Protein AF-A0A9W9JMT5-F1 (afdb_monomer_lite)

Organism: NCBI:txid2972120

Radius of gyration: 22.32 Å; chains: 1; bounding box: 64×58×57 Å

Structure (mmCIF, N/CA/C/O backbone):
data_AF-A0A9W9JMT5-F1
#
_entry.id   AF-A0A9W9JMT5-F1
#
loop_
_atom_site.group_PDB
_atom_site.id
_atom_site.type_symbol
_atom_site.label_atom_id
_atom_site.label_alt_id
_atom_site.label_comp_id
_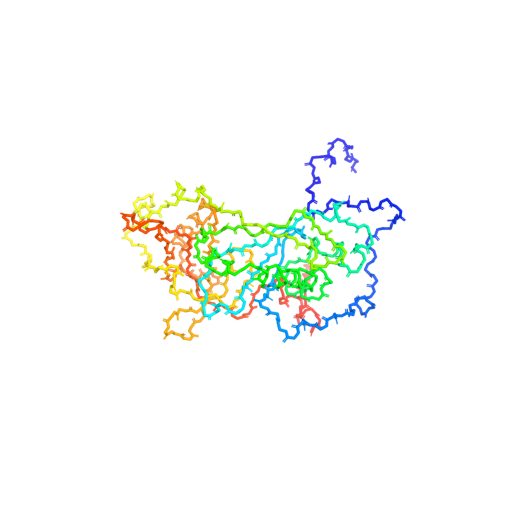atom_site.label_asym_id
_atom_site.label_entity_id
_atom_site.label_seq_id
_atom_site.pdbx_PDB_ins_code
_atom_site.Cartn_x
_atom_site.Cartn_y
_atom_site.Cartn_z
_atom_site.occupancy
_atom_site.B_iso_or_equiv
_atom_site.auth_seq_id
_atom_site.auth_comp_id
_atom_site.auth_asym_id
_atom_site.auth_atom_id
_atom_site.pdbx_PDB_model_num
ATOM 1 N N . MET A 1 1 ? -29.546 -13.393 -31.223 1.00 31.91 1 MET A N 1
ATOM 2 C CA . MET A 1 1 ? -29.854 -11.982 -30.901 1.00 31.91 1 MET A CA 1
ATOM 3 C C . MET A 1 1 ? -28.573 -11.191 -31.134 1.00 31.91 1 MET A C 1
ATOM 5 O O . MET A 1 1 ? -27.589 -11.466 -30.464 1.00 31.91 1 MET A O 1
ATOM 9 N N . ASN A 1 2 ? -28.524 -10.363 -32.180 1.00 28.12 2 ASN A N 1
ATOM 10 C CA . ASN A 1 2 ? -27.294 -9.727 -32.664 1.00 28.12 2 ASN A CA 1
ATOM 11 C C . ASN A 1 2 ? -27.157 -8.353 -31.989 1.00 28.12 2 ASN A C 1
ATOM 13 O O . ASN A 1 2 ? -27.975 -7.468 -32.233 1.00 28.12 2 ASN A O 1
ATOM 17 N N . ILE A 1 3 ? -26.194 -8.201 -31.080 1.00 31.06 3 ILE A N 1
ATOM 18 C CA . ILE A 1 3 ? -25.977 -6.950 -30.340 1.00 31.06 3 ILE A CA 1
ATOM 19 C C . ILE A 1 3 ? -25.186 -5.995 -31.243 1.00 31.06 3 ILE A C 1
ATOM 21 O O . ILE A 1 3 ? -24.131 -6.362 -31.755 1.00 31.06 3 ILE A O 1
ATOM 25 N N . SER A 1 4 ? -25.715 -4.787 -31.469 1.00 35.28 4 SER A N 1
ATOM 26 C CA . SER A 1 4 ? -25.127 -3.808 -32.395 1.00 35.28 4 SER A CA 1
ATOM 27 C C . SER A 1 4 ? -23.733 -3.340 -31.955 1.00 35.28 4 SER A C 1
ATOM 29 O O . SER A 1 4 ? -23.434 -3.266 -30.762 1.00 35.28 4 SER A O 1
ATOM 31 N N . ASN A 1 5 ? -22.892 -2.964 -32.923 1.00 37.31 5 ASN A N 1
ATOM 32 C CA . ASN A 1 5 ? -21.522 -2.495 -32.682 1.00 37.31 5 ASN A CA 1
ATOM 33 C C . ASN A 1 5 ? -21.435 -1.258 -31.766 1.00 37.31 5 ASN A C 1
ATOM 35 O O . ASN A 1 5 ? -20.436 -1.107 -31.069 1.00 37.31 5 ASN A O 1
ATOM 39 N N . ASN A 1 6 ? -22.489 -0.439 -31.674 1.00 32.47 6 ASN A N 1
ATOM 40 C CA . ASN A 1 6 ? -22.536 0.694 -30.739 1.00 32.47 6 ASN A CA 1
ATOM 41 C C . ASN A 1 6 ? -22.692 0.258 -29.273 1.00 32.47 6 ASN A C 1
ATOM 43 O O . ASN A 1 6 ? -22.249 0.961 -28.373 1.00 32.47 6 ASN A O 1
ATOM 47 N N . LEU A 1 7 ? -23.256 -0.927 -29.009 1.00 32.75 7 LEU A N 1
ATOM 48 C CA . LEU A 1 7 ? -23.350 -1.470 -27.648 1.00 32.75 7 LEU A CA 1
ATOM 49 C C . LEU A 1 7 ? -22.028 -2.093 -27.169 1.00 32.75 7 LEU A C 1
ATOM 51 O O . LEU A 1 7 ? -21.775 -2.134 -25.968 1.00 32.75 7 LEU A O 1
ATOM 55 N N . ARG A 1 8 ? -21.150 -2.525 -28.088 1.00 37.94 8 ARG A N 1
ATOM 56 C CA . ARG A 1 8 ? -19.813 -3.044 -27.742 1.00 37.94 8 ARG A CA 1
ATOM 57 C C . ARG A 1 8 ? -18.882 -1.957 -27.204 1.00 37.94 8 ARG A C 1
ATOM 59 O O . ARG A 1 8 ? -18.071 -2.245 -26.335 1.00 37.94 8 ARG A O 1
ATOM 66 N N . GLN A 1 9 ? -19.030 -0.715 -27.658 1.00 34.91 9 GLN A N 1
ATOM 67 C CA . GLN A 1 9 ? -18.181 0.402 -27.226 1.00 34.91 9 GLN A CA 1
ATOM 68 C C . GLN A 1 9 ? -18.426 0.839 -25.773 1.00 34.91 9 GLN A C 1
ATOM 70 O O . GLN A 1 9 ? -17.575 1.499 -25.188 1.00 34.91 9 GLN A O 1
ATOM 75 N N . HIS A 1 10 ? -19.556 0.451 -25.173 1.00 32.19 10 HIS A N 1
ATOM 76 C CA . HIS A 1 10 ? -19.933 0.883 -23.823 1.00 32.19 10 HIS A CA 1
ATOM 77 C C . HIS A 1 10 ? -19.876 -0.223 -22.758 1.00 32.19 10 HIS A C 1
ATOM 79 O O . HIS A 1 10 ? -20.042 0.080 -21.581 1.00 32.19 10 HIS A O 1
ATOM 85 N N . TYR A 1 11 ? -19.614 -1.481 -23.139 1.00 31.91 11 TYR A N 1
ATOM 86 C CA . TYR A 1 11 ? -19.525 -2.620 -22.206 1.00 31.91 11 TYR A CA 1
ATOM 87 C C . TYR A 1 11 ? -18.144 -3.282 -22.120 1.00 31.91 11 TYR A C 1
ATOM 89 O O . TYR A 1 11 ? -17.945 -4.159 -21.279 1.00 31.91 11 TYR A O 1
ATOM 97 N N . VAL A 1 12 ? -17.170 -2.868 -22.936 1.00 30.58 12 VAL A N 1
ATOM 98 C CA . VAL A 1 12 ? -15.782 -3.306 -22.746 1.00 30.58 12 VAL A CA 1
ATOM 99 C C . VAL A 1 12 ? -15.167 -2.454 -21.641 1.00 30.58 12 VAL A C 1
ATOM 101 O O . VAL A 1 12 ? -14.656 -1.363 -21.875 1.00 30.58 12 VAL A O 1
ATOM 104 N N . PHE A 1 13 ? -15.227 -2.966 -20.412 1.00 32.69 13 PHE A N 1
ATOM 105 C CA . PHE A 1 13 ? -14.278 -2.571 -19.381 1.00 32.69 13 PHE A CA 1
ATOM 106 C C . PHE A 1 13 ? -12.855 -2.815 -19.925 1.00 32.69 13 PHE A C 1
ATOM 108 O O . PHE A 1 13 ? -12.564 -3.937 -20.350 1.00 32.69 13 PHE A O 1
ATOM 115 N N . PRO A 1 14 ? -11.948 -1.821 -19.903 1.00 32.28 14 PRO A N 1
ATOM 116 C CA . PRO A 1 14 ? -10.609 -1.969 -20.472 1.00 32.28 14 PRO A CA 1
ATOM 117 C C . PRO A 1 14 ? -9.727 -2.982 -19.726 1.00 32.28 14 PRO A C 1
ATOM 119 O O . PRO A 1 14 ? -8.685 -3.362 -20.237 1.00 32.28 14 PRO A O 1
ATOM 122 N N . ALA A 1 15 ? -10.143 -3.491 -18.561 1.00 34.22 15 ALA A N 1
ATOM 123 C CA . ALA A 1 15 ? -9.360 -4.454 -17.779 1.00 34.22 15 ALA A CA 1
ATOM 124 C C . ALA A 1 15 ? -9.256 -5.864 -18.411 1.00 34.22 15 ALA A C 1
ATOM 126 O O . ALA A 1 15 ? -8.453 -6.682 -17.970 1.00 34.22 15 ALA A O 1
ATOM 127 N N . ALA A 1 16 ? -10.039 -6.146 -19.455 1.00 38.03 16 ALA A N 1
ATOM 128 C CA . ALA A 1 16 ? -9.849 -7.295 -20.349 1.00 38.03 16 ALA A CA 1
ATOM 129 C C . ALA A 1 16 ? -9.944 -6.868 -21.828 1.00 38.03 16 ALA A C 1
ATOM 131 O O . ALA A 1 16 ? -10.343 -7.641 -22.702 1.00 38.03 16 ALA A O 1
ATOM 132 N N . GLY A 1 17 ? -9.635 -5.596 -22.102 1.00 32.31 17 GLY A N 1
ATOM 133 C CA . GLY A 1 17 ? -9.686 -5.008 -23.429 1.00 32.31 17 GLY A CA 1
ATOM 134 C C . GLY A 1 17 ? -8.453 -5.401 -24.223 1.00 32.31 17 GLY A C 1
ATOM 135 O O . GLY A 1 17 ? -7.381 -4.869 -23.985 1.00 32.31 17 GLY A O 1
ATOM 136 N N . PHE A 1 18 ? -8.633 -6.345 -25.145 1.00 36.06 18 PHE A N 1
ATOM 137 C CA . PHE A 1 18 ? -7.917 -6.479 -26.415 1.00 36.06 18 PHE A CA 1
ATOM 138 C C . PHE A 1 18 ? -6.724 -5.518 -26.586 1.00 36.06 18 PHE A C 1
ATOM 140 O O . PHE A 1 18 ? -6.832 -4.494 -27.261 1.00 36.06 18 PHE A O 1
ATOM 147 N N . ILE A 1 19 ? -5.564 -5.863 -26.020 1.00 39.66 19 ILE A N 1
ATOM 148 C CA . ILE A 1 19 ? -4.308 -5.356 -26.564 1.00 39.66 19 ILE A CA 1
ATOM 149 C C . ILE A 1 19 ? -4.099 -6.179 -27.829 1.00 39.66 19 ILE A C 1
ATOM 151 O O . ILE A 1 19 ? -3.530 -7.269 -27.795 1.00 39.66 19 ILE A O 1
ATOM 155 N N . ALA A 1 20 ? -4.649 -5.703 -28.949 1.00 38.44 20 ALA A N 1
ATOM 156 C CA . ALA A 1 20 ? -4.161 -6.146 -30.242 1.00 38.44 20 ALA A CA 1
ATOM 157 C C . ALA A 1 20 ? -2.719 -5.671 -30.313 1.00 38.44 20 ALA A C 1
ATOM 159 O O . ALA A 1 20 ? -2.456 -4.506 -30.601 1.00 38.44 20 ALA A O 1
ATOM 160 N N . PHE A 1 21 ? -1.793 -6.570 -30.008 1.00 45.25 21 PHE A N 1
ATOM 161 C CA . PHE A 1 21 ? -0.435 -6.432 -30.476 1.00 45.25 21 PHE A CA 1
ATOM 162 C C . PHE A 1 21 ? -0.532 -6.511 -32.000 1.00 45.25 21 PHE A C 1
ATOM 164 O O . PHE A 1 21 ? -0.890 -7.574 -32.521 1.00 45.25 21 PHE A O 1
ATOM 171 N N . PRO A 1 22 ? -0.350 -5.391 -32.725 1.00 41.91 22 PRO A N 1
ATOM 172 C CA . PRO A 1 22 ? -0.337 -5.461 -34.172 1.00 41.91 22 PRO A CA 1
ATOM 173 C C . PRO A 1 22 ? 0.828 -6.392 -34.503 1.00 41.91 22 PRO A C 1
ATOM 175 O O . PRO A 1 22 ? 1.939 -6.118 -34.057 1.00 41.91 22 PRO A O 1
ATOM 178 N N . ASP A 1 23 ? 0.509 -7.520 -35.150 1.00 49.16 23 ASP A N 1
ATOM 179 C CA . ASP A 1 23 ? 1.392 -8.590 -35.657 1.00 49.16 23 ASP A CA 1
ATOM 180 C C . ASP A 1 23 ? 1.210 -9.995 -35.027 1.00 49.16 23 ASP A C 1
ATOM 182 O O . ASP A 1 23 ? 1.807 -10.944 -35.530 1.00 49.16 23 ASP A O 1
ATOM 186 N N . ILE A 1 24 ? 0.339 -10.199 -34.021 1.00 44.94 24 ILE A N 1
ATOM 187 C CA . ILE A 1 24 ? 0.070 -11.546 -33.454 1.00 44.94 24 ILE A CA 1
ATOM 188 C C . ILE A 1 24 ? -1.442 -11.796 -33.373 1.00 44.94 24 ILE A C 1
ATOM 190 O O . ILE A 1 24 ? -2.091 -11.571 -32.354 1.00 44.94 24 ILE A O 1
ATOM 194 N N . GLY A 1 25 ? -2.033 -12.187 -34.500 1.00 39.28 25 GLY A N 1
ATOM 195 C CA . GLY A 1 25 ? -3.478 -12.330 -34.694 1.00 39.28 25 GLY A CA 1
ATOM 196 C C . GLY A 1 25 ? -4.144 -13.530 -34.012 1.00 39.28 25 GLY A C 1
ATOM 197 O O . GLY A 1 25 ? -5.102 -14.048 -34.578 1.00 39.28 25 GLY A O 1
ATOM 198 N N . ASP A 1 26 ? -3.698 -13.957 -32.829 1.00 37.47 26 ASP A N 1
ATOM 199 C CA . ASP A 1 26 ? -4.208 -15.173 -32.189 1.00 37.47 26 ASP A CA 1
ATOM 200 C C . ASP A 1 26 ? -4.946 -14.912 -30.867 1.00 37.47 26 ASP A C 1
ATOM 202 O O . ASP A 1 26 ? -4.512 -14.174 -29.976 1.00 37.47 26 ASP A O 1
ATOM 206 N N . TYR A 1 27 ? -6.115 -15.549 -30.755 1.00 37.19 27 TYR A N 1
ATOM 207 C CA . TYR A 1 27 ? -6.887 -15.662 -29.520 1.00 37.19 27 TYR A CA 1
ATOM 208 C C . TYR A 1 27 ? -6.073 -16.385 -28.434 1.00 37.19 27 TYR A C 1
ATOM 210 O O . TYR A 1 27 ? -5.133 -17.110 -28.729 1.00 37.19 27 TYR A O 1
ATOM 218 N N . LEU A 1 28 ? -6.458 -16.197 -27.164 1.00 37.47 28 LEU A N 1
ATOM 219 C CA . LEU A 1 28 ? -5.906 -16.891 -25.990 1.00 37.47 28 LEU A CA 1
ATOM 220 C C . LEU A 1 28 ? -5.872 -18.422 -26.180 1.00 37.47 28 LEU A C 1
ATOM 222 O O . LEU A 1 28 ? -6.821 -19.118 -25.823 1.00 37.47 28 LEU A O 1
ATOM 226 N N . THR A 1 29 ? -4.763 -18.953 -26.683 1.00 33.59 29 THR A N 1
ATOM 227 C CA . THR A 1 29 ? -4.334 -20.326 -26.431 1.00 33.59 29 THR A CA 1
ATOM 228 C C . THR A 1 29 ? -3.296 -20.259 -25.324 1.00 33.59 29 THR A C 1
ATOM 230 O O . THR A 1 29 ? -2.185 -19.780 -25.531 1.00 33.59 29 THR A O 1
ATOM 233 N N . TYR A 1 30 ? -3.685 -20.677 -24.119 1.00 36.81 30 TYR A N 1
ATOM 234 C CA . TYR A 1 30 ? -2.717 -21.009 -23.082 1.00 36.81 30 TYR A CA 1
ATOM 235 C C . TYR A 1 30 ? -1.965 -22.246 -23.578 1.00 36.81 30 TYR A C 1
ATOM 237 O O . TYR A 1 30 ? -2.489 -23.356 -23.497 1.00 36.81 30 TYR A O 1
ATOM 245 N N . GLU A 1 31 ? -0.790 -22.050 -24.173 1.00 35.38 31 GLU A N 1
ATOM 246 C CA . GLU A 1 31 ? 0.179 -23.137 -24.293 1.00 35.38 31 GLU A CA 1
ATOM 247 C C . GLU A 1 31 ? 0.621 -23.547 -22.881 1.00 35.38 31 GLU A C 1
ATOM 249 O O . GLU A 1 31 ? 0.533 -22.758 -21.935 1.00 35.38 31 GLU A O 1
ATOM 254 N N . ASP A 1 32 ? 0.980 -24.820 -22.732 1.00 34.78 32 ASP A N 1
ATOM 255 C CA . ASP A 1 32 ? 1.208 -25.501 -21.457 1.00 34.78 32 ASP A CA 1
ATOM 256 C C . ASP A 1 32 ? 2.045 -24.631 -20.484 1.00 34.78 32 ASP A C 1
ATOM 258 O O . ASP A 1 32 ? 3.165 -24.242 -20.835 1.00 34.78 32 ASP A O 1
ATOM 262 N N . PRO A 1 33 ? 1.550 -24.304 -19.266 1.00 41.22 33 PRO A N 1
ATOM 263 C CA . PRO A 1 33 ? 2.238 -23.428 -18.306 1.00 41.22 33 PRO A CA 1
ATOM 264 C C . PRO A 1 33 ? 3.679 -23.845 -17.976 1.00 41.22 33 PRO A C 1
ATOM 266 O O . PRO A 1 33 ? 4.455 -23.050 -17.446 1.00 41.22 33 PRO A O 1
ATOM 269 N N . ALA A 1 34 ? 4.033 -25.096 -18.276 1.00 40.06 34 ALA A N 1
ATOM 270 C CA . ALA A 1 34 ? 5.351 -25.662 -18.055 1.00 40.06 34 ALA A CA 1
ATOM 271 C C . ALA A 1 34 ? 6.456 -25.091 -18.970 1.00 40.06 34 ALA A C 1
ATOM 273 O O . ALA A 1 34 ? 7.625 -25.166 -18.589 1.00 40.06 34 ALA A O 1
ATOM 274 N N . GLU A 1 35 ? 6.140 -24.516 -20.140 1.00 38.34 35 GLU A N 1
ATOM 275 C CA . GLU A 1 35 ? 7.179 -24.163 -21.128 1.00 38.34 35 GLU A CA 1
ATOM 276 C C . GLU A 1 35 ? 7.663 -22.698 -21.099 1.00 38.34 35 GLU A C 1
ATOM 278 O O . GLU A 1 35 ? 8.747 -22.418 -21.612 1.00 38.34 35 GLU A O 1
ATOM 283 N N . GLN A 1 36 ? 6.954 -21.765 -20.446 1.00 43.66 36 GLN A N 1
ATOM 284 C CA . GLN A 1 36 ? 7.331 -20.333 -20.446 1.00 43.66 36 GLN A CA 1
ATOM 285 C C . GLN A 1 36 ? 7.855 -19.769 -19.118 1.00 43.66 36 GLN A C 1
ATOM 287 O O . GLN A 1 36 ? 8.390 -18.662 -19.093 1.00 43.66 36 GLN A O 1
ATOM 292 N N . MET A 1 37 ? 7.802 -20.518 -18.017 1.00 42.22 37 MET A N 1
ATOM 293 C CA . MET A 1 37 ? 8.263 -20.027 -16.713 1.00 42.22 37 MET A CA 1
ATOM 294 C C . MET A 1 37 ? 9.693 -20.484 -16.411 1.00 42.22 37 MET A C 1
ATOM 296 O O . MET A 1 37 ? 9.935 -21.291 -15.514 1.00 42.22 37 MET A O 1
ATOM 300 N N . LYS A 1 38 ? 10.683 -19.929 -17.121 1.00 40.56 38 LYS A N 1
ATOM 301 C CA . LYS A 1 38 ? 12.037 -19.866 -16.549 1.00 40.56 38 LYS A CA 1
ATOM 302 C C . LYS A 1 38 ? 12.038 -18.745 -15.518 1.00 40.56 38 LYS A C 1
ATOM 304 O O . LYS A 1 38 ? 12.334 -17.604 -15.847 1.00 40.56 38 LYS A O 1
ATOM 309 N N . SER A 1 39 ? 11.668 -19.076 -14.282 1.00 44.84 39 SER A N 1
ATOM 310 C CA . SER A 1 39 ? 11.798 -18.158 -13.152 1.00 44.84 39 SER A CA 1
ATOM 311 C C . SER A 1 39 ? 13.258 -17.729 -13.038 1.00 44.84 39 SER A C 1
ATOM 313 O O . SER A 1 39 ? 14.123 -18.571 -12.766 1.00 44.84 39 SER A O 1
ATOM 315 N N . THR A 1 40 ? 13.557 -16.448 -13.229 1.00 47.41 40 THR A N 1
ATOM 316 C CA . THR A 1 40 ? 14.860 -15.948 -12.806 1.00 47.41 40 THR A CA 1
ATOM 317 C C . THR A 1 40 ? 14.901 -15.990 -11.279 1.00 47.41 40 THR A C 1
ATOM 319 O O . THR A 1 40 ? 13.941 -15.557 -10.634 1.00 47.41 40 THR A O 1
ATOM 322 N N . PRO A 1 41 ? 15.954 -16.546 -10.659 1.00 45.53 41 PRO A N 1
ATOM 323 C CA . PRO A 1 41 ? 16.075 -16.513 -9.210 1.00 45.53 41 PRO A CA 1
ATOM 324 C C . PRO A 1 41 ? 16.108 -15.055 -8.717 1.00 45.53 41 PRO A C 1
ATOM 326 O O . PRO A 1 41 ? 16.732 -14.212 -9.365 1.00 45.53 41 PRO A O 1
ATOM 329 N N . PRO A 1 42 ? 15.461 -14.740 -7.579 1.00 54.09 42 PRO A N 1
ATOM 330 C CA . PRO A 1 42 ? 15.476 -13.393 -7.022 1.00 54.09 42 PRO A CA 1
ATOM 331 C C . PRO A 1 42 ? 16.914 -12.931 -6.775 1.00 54.09 42 PRO A C 1
ATOM 333 O O . PRO A 1 42 ? 17.763 -13.711 -6.335 1.00 54.09 42 PRO A O 1
ATOM 336 N N . ALA A 1 43 ? 17.190 -11.655 -7.058 1.00 56.25 43 ALA A N 1
ATOM 337 C CA . ALA A 1 43 ? 18.516 -11.083 -6.869 1.00 56.25 43 ALA A CA 1
ATOM 338 C C . ALA A 1 43 ? 18.976 -11.287 -5.407 1.00 56.25 43 ALA A C 1
ATOM 340 O O . ALA A 1 43 ? 18.230 -10.934 -4.490 1.00 56.25 43 ALA A O 1
ATOM 341 N N . PRO A 1 44 ? 20.192 -11.813 -5.162 1.00 51.00 44 PRO A N 1
ATOM 342 C CA . PRO A 1 44 ? 20.619 -12.283 -3.839 1.00 51.00 44 PRO A CA 1
ATOM 343 C C . PRO A 1 44 ? 20.750 -11.204 -2.747 1.00 51.00 44 PRO A C 1
ATOM 345 O O . PRO A 1 44 ? 21.063 -11.550 -1.618 1.00 51.00 44 PRO A O 1
ATOM 348 N N . ASN A 1 45 ? 20.467 -9.929 -3.040 1.00 62.12 45 ASN A N 1
ATOM 349 C CA . ASN A 1 45 ? 20.475 -8.804 -2.096 1.00 62.12 45 ASN A CA 1
ATOM 350 C C . ASN A 1 45 ? 19.328 -7.817 -2.392 1.00 62.12 45 ASN A C 1
ATOM 352 O O . ASN A 1 45 ? 19.541 -6.609 -2.477 1.00 62.12 45 ASN A O 1
ATOM 356 N N . ALA A 1 46 ? 18.119 -8.316 -2.656 1.00 70.81 46 ALA A N 1
ATOM 357 C CA . ALA A 1 46 ? 16.995 -7.438 -2.954 1.00 70.81 46 ALA A CA 1
ATOM 358 C C . ALA A 1 46 ? 16.588 -6.620 -1.712 1.00 70.81 46 ALA A C 1
ATOM 360 O O . ALA A 1 46 ? 15.998 -7.154 -0.774 1.00 70.81 46 ALA A O 1
ATOM 361 N N . ASN A 1 47 ? 16.862 -5.310 -1.728 1.00 86.94 47 ASN A N 1
ATOM 362 C CA . ASN A 1 47 ? 16.365 -4.377 -0.711 1.00 86.94 47 ASN A CA 1
ATOM 363 C C . ASN A 1 47 ? 14.855 -4.153 -0.840 1.00 86.94 47 ASN A C 1
ATOM 365 O O . ASN A 1 47 ? 14.250 -3.585 0.062 1.00 86.94 47 ASN A O 1
ATOM 369 N N . TRP A 1 48 ? 14.246 -4.612 -1.933 1.00 92.75 48 TRP A N 1
ATOM 370 C CA . TRP A 1 48 ? 12.833 -4.462 -2.241 1.00 92.75 48 TRP A CA 1
ATOM 371 C C . TRP A 1 48 ? 12.161 -5.810 -2.472 1.00 92.75 48 TRP A C 1
ATOM 373 O O . TRP A 1 48 ? 12.729 -6.711 -3.088 1.00 92.75 48 TRP A O 1
ATOM 383 N N . ARG A 1 49 ? 10.913 -5.919 -2.022 1.00 91.38 49 ARG A N 1
ATOM 384 C CA . ARG A 1 49 ? 10.021 -7.047 -2.293 1.00 91.38 49 ARG A CA 1
ATOM 385 C C . ARG A 1 49 ? 8.784 -6.552 -3.027 1.00 91.38 49 ARG A C 1
ATOM 387 O O . ARG A 1 49 ? 8.255 -5.504 -2.673 1.00 91.38 49 ARG A O 1
ATOM 394 N N . ILE A 1 50 ? 8.326 -7.317 -4.015 1.00 93.00 50 ILE A N 1
ATOM 395 C CA . ILE A 1 50 ? 7.044 -7.117 -4.696 1.00 93.00 50 ILE A CA 1
ATOM 396 C C . ILE A 1 50 ? 6.112 -8.257 -4.285 1.00 93.00 50 ILE A C 1
ATOM 398 O O . ILE A 1 50 ? 6.392 -9.423 -4.570 1.00 93.00 50 ILE A O 1
ATOM 402 N N . ASP A 1 51 ? 5.020 -7.917 -3.607 1.00 90.19 51 ASP A N 1
ATOM 403 C CA . ASP A 1 51 ? 4.075 -8.893 -3.048 1.00 90.19 51 ASP A CA 1
ATOM 404 C C . ASP A 1 51 ? 2.901 -9.201 -3.991 1.00 90.19 51 ASP A C 1
ATOM 406 O O . ASP A 1 51 ? 2.292 -10.263 -3.897 1.00 90.19 51 ASP A O 1
ATOM 410 N N . GLY A 1 52 ? 2.609 -8.303 -4.931 1.00 90.81 52 GLY A N 1
ATOM 411 C CA . GLY A 1 52 ? 1.542 -8.465 -5.913 1.00 90.81 52 GLY A CA 1
ATOM 412 C C . GLY A 1 52 ? 1.409 -7.245 -6.819 1.00 90.81 52 GLY A C 1
ATOM 413 O O . GLY A 1 52 ? 2.227 -6.319 -6.757 1.00 90.81 52 GLY A O 1
ATOM 414 N N . ALA A 1 53 ? 0.390 -7.255 -7.675 1.00 92.00 53 ALA A N 1
ATOM 415 C CA . ALA A 1 53 ? 0.166 -6.202 -8.657 1.00 92.00 53 ALA A CA 1
ATOM 416 C C . ALA A 1 53 ? -1.320 -5.995 -8.980 1.00 92.00 53 ALA A C 1
ATOM 418 O O . ALA A 1 53 ? -2.187 -6.791 -8.624 1.00 92.00 53 ALA A O 1
ATOM 419 N N . ALA A 1 54 ? -1.623 -4.904 -9.675 1.00 89.62 54 ALA A N 1
ATOM 420 C CA . ALA A 1 54 ? -2.925 -4.656 -10.268 1.00 89.62 54 ALA A CA 1
ATOM 421 C C . ALA A 1 54 ? -2.763 -4.022 -11.651 1.00 89.62 54 ALA A C 1
ATOM 423 O O . ALA A 1 54 ? -2.069 -3.012 -11.813 1.00 89.62 54 ALA A O 1
ATOM 424 N N . PHE A 1 55 ? -3.447 -4.615 -12.634 1.00 89.00 55 PHE A N 1
ATOM 425 C CA . PHE A 1 55 ? -3.520 -4.137 -14.019 1.00 89.00 55 PHE A CA 1
ATOM 426 C C . PHE A 1 55 ? -2.153 -3.986 -14.704 1.00 89.00 55 PHE A C 1
ATOM 428 O O . PHE A 1 55 ? -2.027 -3.210 -15.641 1.00 89.00 55 PHE A O 1
ATOM 435 N N . GLY A 1 56 ? -1.114 -4.661 -14.201 1.00 89.25 56 GLY A N 1
ATOM 436 C CA . GLY A 1 56 ? 0.263 -4.525 -14.680 1.00 89.25 56 GLY A CA 1
ATOM 437 C C . GLY A 1 56 ? 0.857 -3.114 -14.562 1.00 89.25 56 GLY A C 1
ATOM 438 O O . GLY A 1 56 ? 1.892 -2.834 -15.153 1.00 89.25 56 GLY A O 1
ATOM 439 N N . VAL A 1 57 ? 0.208 -2.213 -13.823 1.00 94.00 57 VAL A N 1
ATOM 440 C CA . VAL A 1 57 ? 0.599 -0.798 -13.689 1.00 94.00 57 VAL A CA 1
ATOM 441 C C . VAL A 1 57 ? 0.935 -0.459 -12.243 1.00 94.00 57 VAL A C 1
ATOM 443 O O . VAL A 1 57 ? 1.789 0.387 -11.986 1.00 94.00 57 VAL A O 1
ATOM 446 N N . TYR A 1 58 ? 0.280 -1.124 -11.292 1.00 94.12 58 TYR A N 1
ATOM 447 C CA . TYR A 1 58 ? 0.474 -0.909 -9.865 1.00 94.12 58 TYR A CA 1
ATOM 448 C C . TYR A 1 58 ? 1.098 -2.145 -9.233 1.00 94.12 58 TYR A C 1
ATOM 450 O O . TYR A 1 58 ? 0.587 -3.242 -9.426 1.00 94.12 58 TYR A O 1
ATOM 458 N N . TYR A 1 59 ? 2.153 -1.965 -8.448 1.00 95.19 59 TYR A N 1
ATOM 459 C CA . TYR A 1 59 ? 2.885 -3.038 -7.780 1.00 95.19 59 TYR A CA 1
ATOM 460 C C . TYR A 1 59 ? 3.008 -2.738 -6.287 1.00 95.19 59 TYR A C 1
ATOM 462 O O . TYR A 1 59 ? 3.321 -1.613 -5.887 1.00 95.19 59 TYR A O 1
ATOM 470 N N . TRP A 1 60 ? 2.758 -3.739 -5.446 1.00 92.81 60 TRP A N 1
ATOM 471 C CA . TRP A 1 60 ? 2.841 -3.589 -3.992 1.00 92.81 60 TRP A CA 1
ATOM 472 C C . TRP A 1 60 ? 4.273 -3.865 -3.561 1.00 92.81 60 TRP A C 1
ATOM 474 O O . TRP A 1 60 ? 4.706 -5.016 -3.548 1.00 92.81 60 TRP A O 1
ATOM 484 N N . VAL A 1 61 ? 5.010 -2.791 -3.286 1.00 93.62 61 VAL A N 1
ATOM 485 C CA . VAL A 1 61 ? 6.441 -2.829 -2.985 1.00 93.62 61 VAL A CA 1
ATOM 486 C C . VAL A 1 61 ? 6.694 -2.617 -1.498 1.00 93.62 61 VAL A C 1
ATOM 488 O O . VAL A 1 61 ? 5.987 -1.862 -0.837 1.00 93.62 61 VAL A O 1
ATOM 491 N N . THR A 1 62 ? 7.724 -3.259 -0.957 1.00 92.25 62 THR A N 1
ATOM 492 C CA . THR A 1 62 ? 8.167 -3.051 0.429 1.00 92.25 62 THR A CA 1
ATOM 493 C C . THR A 1 62 ? 9.694 -3.028 0.494 1.00 92.25 62 THR A C 1
ATOM 495 O O . THR A 1 62 ? 10.317 -3.970 -0.005 1.00 92.25 62 THR A O 1
ATOM 498 N N . PRO A 1 63 ? 10.318 -1.998 1.100 1.00 93.50 63 PRO A N 1
ATOM 499 C CA . PRO A 1 63 ? 11.760 -1.971 1.297 1.00 93.50 63 PRO A CA 1
ATOM 500 C C . PRO A 1 63 ? 12.143 -2.857 2.492 1.00 93.50 63 PRO A C 1
ATOM 502 O O . PRO A 1 63 ? 12.042 -2.463 3.654 1.00 93.50 63 PRO A O 1
ATOM 505 N N . VAL A 1 64 ? 12.596 -4.074 2.199 1.00 90.31 64 VAL A N 1
ATOM 506 C CA . VAL A 1 64 ? 12.914 -5.126 3.176 1.00 90.31 64 VAL A CA 1
ATOM 507 C C . VAL A 1 64 ? 14.009 -4.685 4.150 1.00 90.31 64 VAL A C 1
ATOM 509 O O . VAL A 1 64 ? 13.970 -5.024 5.332 1.00 90.31 64 VAL A O 1
ATOM 512 N N . SER A 1 65 ? 14.960 -3.870 3.689 1.00 87.56 65 SER A N 1
ATOM 513 C CA . SER A 1 65 ? 16.063 -3.365 4.516 1.00 87.56 65 SER A CA 1
ATOM 514 C C . SER A 1 65 ? 15.624 -2.395 5.622 1.00 87.56 65 SER A C 1
ATOM 516 O O . SER A 1 65 ? 16.445 -2.027 6.458 1.00 87.56 65 SER A O 1
ATOM 518 N N . MET A 1 66 ? 14.369 -1.929 5.612 1.00 89.00 66 MET A N 1
ATOM 519 C CA . MET A 1 66 ? 13.840 -0.984 6.602 1.00 89.00 66 MET A CA 1
ATOM 520 C C . MET A 1 66 ? 12.933 -1.634 7.653 1.00 89.00 66 MET A C 1
ATOM 522 O O . MET A 1 66 ? 12.379 -0.914 8.480 1.00 89.00 66 MET A O 1
ATOM 526 N N . HIS A 1 67 ? 12.748 -2.959 7.637 1.00 86.31 67 HIS A N 1
ATOM 527 C CA . HIS A 1 67 ? 11.887 -3.612 8.621 1.00 86.31 67 HIS A CA 1
ATOM 528 C C . HIS A 1 67 ? 12.381 -3.411 10.071 1.00 86.31 67 HIS A C 1
ATOM 530 O O . HIS A 1 67 ? 13.591 -3.415 10.315 1.00 86.31 67 HIS A O 1
ATOM 536 N N . PRO A 1 68 ? 11.455 -3.314 11.048 1.00 90.06 68 PRO A N 1
ATOM 537 C CA . PRO A 1 68 ? 9.995 -3.314 10.886 1.00 90.06 68 PRO A CA 1
ATOM 538 C C . PRO A 1 68 ? 9.454 -1.996 10.301 1.00 90.06 68 PRO A C 1
ATOM 540 O O . PRO A 1 68 ? 9.973 -0.922 10.588 1.00 90.06 68 PRO A O 1
ATOM 543 N N . LEU A 1 69 ? 8.391 -2.083 9.492 1.00 92.00 69 LEU A N 1
ATOM 544 C CA . LEU A 1 69 ? 7.762 -0.934 8.831 1.00 92.00 69 LEU A CA 1
ATOM 545 C C . LEU A 1 69 ? 6.265 -0.870 9.135 1.00 92.00 69 LEU A C 1
ATOM 547 O O . LEU A 1 69 ? 5.617 -1.916 9.071 1.00 92.00 69 LEU A O 1
ATOM 551 N N . PRO A 1 70 ? 5.689 0.321 9.359 1.00 93.94 70 PRO A N 1
ATOM 552 C CA . PRO A 1 70 ? 4.242 0.479 9.389 1.00 93.94 70 PRO A CA 1
ATOM 553 C C . PRO A 1 70 ? 3.608 0.159 8.023 1.00 93.94 70 PRO A C 1
ATOM 555 O O . PRO A 1 70 ? 4.260 0.321 6.984 1.00 93.94 70 PRO A O 1
ATOM 558 N N . PRO A 1 71 ? 2.336 -0.279 7.972 1.00 94.00 71 PRO A N 1
ATOM 559 C CA . PRO A 1 71 ? 1.639 -0.588 6.728 1.00 94.00 71 PRO A CA 1
ATOM 560 C C . PRO A 1 71 ? 1.190 0.696 6.010 1.00 94.00 71 PRO A C 1
ATOM 562 O O . PRO A 1 71 ? 0.004 0.999 5.916 1.00 94.00 71 PRO A O 1
ATOM 565 N N . MET A 1 72 ? 2.148 1.460 5.480 1.00 93.06 72 MET A N 1
ATOM 566 C CA . MET A 1 72 ? 1.904 2.778 4.872 1.00 93.06 72 MET A CA 1
ATOM 567 C C . MET A 1 72 ? 1.189 2.730 3.514 1.00 93.06 72 MET A C 1
ATOM 569 O O . MET A 1 72 ? 0.836 3.780 2.983 1.00 93.06 72 MET A O 1
ATOM 573 N N . ASN A 1 73 ? 0.984 1.536 2.943 1.00 91.62 73 ASN A N 1
ATOM 574 C CA . ASN A 1 73 ? 0.409 1.326 1.608 1.00 91.62 73 ASN A CA 1
ATOM 575 C C . ASN A 1 73 ? 1.090 2.171 0.520 1.00 91.62 73 ASN A C 1
ATOM 577 O O . ASN A 1 73 ? 0.428 2.798 -0.304 1.00 91.62 73 ASN A O 1
ATOM 581 N N . ILE A 1 74 ? 2.425 2.193 0.533 1.00 93.25 74 ILE A N 1
ATOM 582 C CA . ILE A 1 74 ? 3.212 2.837 -0.516 1.00 93.25 74 ILE A CA 1
ATOM 583 C C . ILE A 1 74 ? 3.353 1.852 -1.677 1.00 93.25 74 ILE A C 1
ATOM 585 O O . ILE A 1 74 ? 3.802 0.721 -1.495 1.00 93.25 74 ILE A O 1
ATOM 589 N N . HIS A 1 75 ? 2.938 2.260 -2.873 1.00 93.94 75 HIS A N 1
ATOM 590 C CA . HIS A 1 75 ? 2.916 1.383 -4.046 1.00 93.94 75 HIS A CA 1
ATOM 591 C C . HIS A 1 75 ? 3.748 1.942 -5.190 1.00 93.94 75 HIS A C 1
ATOM 593 O O . HIS A 1 75 ? 3.861 3.152 -5.361 1.00 93.94 75 HIS A O 1
ATOM 599 N N . LEU A 1 76 ? 4.290 1.053 -6.015 1.00 96.69 76 LEU A N 1
ATOM 600 C CA . LEU A 1 76 ? 4.965 1.426 -7.244 1.00 96.69 76 LEU A CA 1
ATOM 601 C C . LEU A 1 76 ? 3.936 1.561 -8.369 1.00 96.69 76 LEU A C 1
ATOM 603 O O . LEU A 1 76 ? 3.110 0.674 -8.576 1.00 96.69 76 LEU A O 1
ATOM 607 N N . LYS A 1 77 ? 4.014 2.659 -9.114 1.00 97.25 77 LYS A N 1
ATOM 608 C CA . LYS A 1 77 ? 3.281 2.897 -10.352 1.00 97.25 77 LYS A CA 1
ATOM 609 C C . LYS A 1 77 ? 4.266 2.950 -11.518 1.00 97.25 77 LYS A C 1
ATOM 611 O O . LYS A 1 77 ? 5.255 3.677 -11.452 1.00 97.25 77 LYS A O 1
ATOM 616 N N . ILE A 1 78 ? 3.979 2.213 -12.582 1.00 97.56 78 ILE A N 1
ATOM 617 C CA . ILE A 1 78 ? 4.773 2.193 -13.818 1.00 97.56 78 ILE A CA 1
ATOM 618 C C . ILE A 1 78 ? 3.903 2.602 -15.015 1.00 97.56 78 ILE A C 1
ATOM 620 O O . ILE A 1 78 ? 2.678 2.633 -14.878 1.00 97.56 78 ILE A O 1
ATOM 624 N N . PRO A 1 79 ? 4.467 2.952 -16.184 1.00 96.12 79 PRO A N 1
ATOM 625 C CA . PRO A 1 79 ? 3.649 3.167 -17.371 1.00 96.12 79 PRO A CA 1
ATOM 626 C C . PRO A 1 79 ? 2.974 1.867 -17.829 1.00 96.12 79 PRO A C 1
ATOM 628 O O . PRO A 1 79 ? 3.460 0.768 -17.568 1.00 96.12 79 PRO A O 1
ATOM 631 N N . ASP A 1 80 ? 1.869 2.011 -18.553 1.00 92.56 80 ASP A N 1
ATOM 632 C CA . ASP A 1 80 ? 1.176 0.906 -19.220 1.00 92.56 80 ASP A CA 1
ATOM 633 C C . ASP A 1 80 ? 2.095 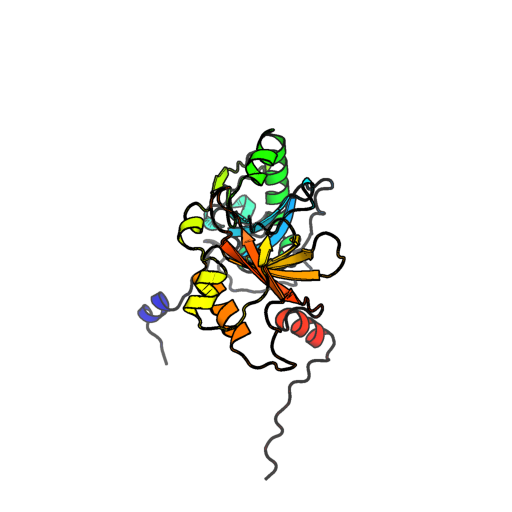0.176 -20.220 1.00 92.56 80 ASP A C 1
ATOM 635 O O . ASP A 1 80 ? 2.992 0.785 -20.812 1.00 92.56 80 ASP A O 1
ATOM 639 N N . GLN A 1 81 ? 1.854 -1.121 -20.434 1.00 90.12 81 GLN A N 1
ATOM 640 C CA . GLN A 1 81 ? 2.645 -2.010 -21.299 1.00 90.12 81 GLN A CA 1
ATOM 641 C C . GLN A 1 81 ? 2.799 -1.476 -22.725 1.00 90.12 81 GLN A C 1
ATOM 643 O O . GLN A 1 81 ? 3.822 -1.710 -23.375 1.00 90.12 81 GLN A O 1
ATOM 648 N N . THR A 1 82 ? 1.800 -0.740 -23.218 1.00 89.12 82 THR A N 1
ATOM 649 C CA . THR A 1 82 ? 1.825 -0.120 -24.550 1.00 89.12 82 THR A CA 1
ATOM 650 C C . THR A 1 82 ? 2.912 0.944 -24.703 1.00 89.12 82 THR A C 1
ATOM 652 O O . THR A 1 82 ? 3.328 1.219 -25.828 1.00 89.12 82 THR A O 1
ATOM 655 N N . ALA A 1 83 ? 3.402 1.508 -23.596 1.00 91.75 83 ALA A N 1
ATOM 656 C CA . ALA A 1 83 ? 4.490 2.482 -23.568 1.00 91.75 83 ALA A CA 1
ATOM 657 C C . ALA A 1 83 ? 5.871 1.847 -23.325 1.00 91.75 83 ALA A C 1
ATOM 659 O O . ALA A 1 83 ? 6.873 2.560 -23.315 1.00 91.75 83 ALA A O 1
ATOM 660 N N . TRP A 1 84 ? 5.954 0.529 -23.116 1.00 93.31 84 TRP A N 1
ATOM 661 C CA . TRP A 1 84 ? 7.238 -0.149 -22.924 1.00 93.31 84 TRP A CA 1
ATOM 662 C C . TRP A 1 84 ? 7.947 -0.349 -24.274 1.00 93.31 84 TRP A C 1
ATOM 664 O O . TRP A 1 84 ? 7.280 -0.561 -25.293 1.00 93.31 84 TRP A O 1
ATOM 674 N N . PRO A 1 85 ? 9.291 -0.372 -24.306 1.00 94.12 85 PRO A N 1
ATOM 675 C CA . PRO A 1 85 ? 10.039 -0.851 -25.461 1.00 94.12 85 PRO A CA 1
ATOM 676 C C . PRO A 1 85 ? 9.552 -2.242 -25.887 1.00 94.12 85 PRO A C 1
ATOM 678 O O . PRO A 1 85 ? 9.476 -3.157 -25.066 1.00 94.12 85 PRO A O 1
ATOM 681 N N . ARG A 1 86 ? 9.236 -2.422 -27.177 1.00 90.88 86 ARG A N 1
ATOM 682 C CA . ARG A 1 86 ? 8.654 -3.679 -27.696 1.00 90.88 86 ARG A CA 1
ATOM 683 C C . ARG A 1 86 ? 9.522 -4.904 -27.414 1.00 90.88 86 ARG A C 1
ATOM 685 O O . ARG A 1 86 ? 9.004 -5.986 -27.164 1.00 90.88 86 ARG A O 1
ATOM 692 N N . GLU A 1 87 ? 10.839 -4.726 -27.423 1.00 92.56 87 GLU A N 1
ATOM 693 C CA . GLU A 1 87 ? 11.812 -5.773 -27.098 1.00 92.56 87 GLU A CA 1
ATOM 694 C C . GLU A 1 87 ? 11.683 -6.316 -25.667 1.00 92.56 87 GLU A C 1
ATOM 696 O O . GLU A 1 87 ? 12.098 -7.441 -25.404 1.00 92.56 87 GLU A O 1
ATOM 701 N N . LEU A 1 88 ? 11.054 -5.565 -24.760 1.00 92.62 88 LEU A N 1
ATOM 702 C CA . LEU A 1 88 ? 10.823 -5.971 -23.375 1.00 92.62 88 LEU A CA 1
ATOM 703 C C . LEU A 1 88 ? 9.493 -6.692 -23.161 1.00 92.62 88 LEU A C 1
ATOM 705 O O . LEU A 1 88 ? 9.283 -7.258 -22.092 1.0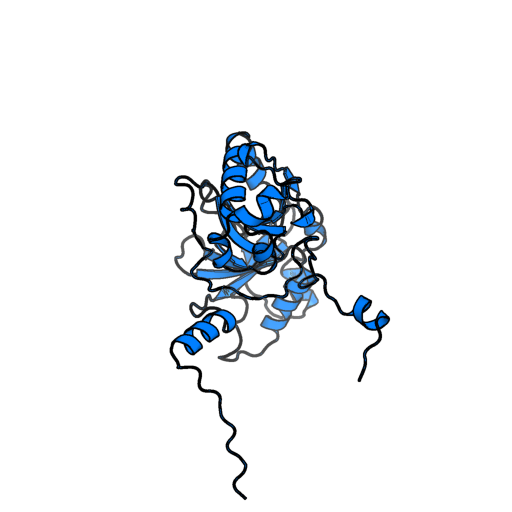0 92.62 88 LEU A O 1
ATOM 709 N N . TRP A 1 89 ? 8.597 -6.733 -24.149 1.00 90.38 89 TRP A N 1
ATOM 710 C CA . TRP A 1 89 ? 7.272 -7.324 -23.953 1.00 90.38 89 TRP A CA 1
ATOM 711 C C . TRP A 1 89 ? 7.313 -8.809 -23.606 1.00 90.38 89 TRP A C 1
ATOM 713 O O . TRP A 1 89 ? 6.627 -9.239 -22.680 1.00 90.38 89 TRP A O 1
ATOM 723 N N . VAL A 1 90 ? 8.121 -9.583 -24.332 1.00 90.00 90 VAL A N 1
ATOM 724 C CA . VAL A 1 90 ? 8.270 -11.022 -24.080 1.00 90.00 90 VAL A CA 1
ATOM 725 C C . VAL A 1 90 ? 9.134 -11.277 -22.839 1.00 90.00 90 VAL A C 1
ATOM 727 O O . VAL A 1 90 ? 8.651 -11.970 -21.945 1.00 90.00 90 VAL A O 1
ATOM 730 N N . PRO A 1 91 ? 10.347 -10.697 -22.700 1.00 91.69 91 PRO A N 1
ATOM 731 C CA . PRO A 1 91 ? 11.198 -10.955 -21.535 1.00 91.69 91 PRO A CA 1
ATOM 732 C C . PRO A 1 91 ? 10.576 -10.539 -20.200 1.00 91.69 91 PRO A C 1
ATOM 734 O O . PRO A 1 91 ? 10.831 -11.182 -19.188 1.00 91.69 91 PRO A O 1
ATOM 737 N N . LEU A 1 92 ? 9.765 -9.475 -20.183 1.00 92.62 92 LEU A N 1
ATOM 738 C CA . LEU A 1 92 ? 9.119 -8.989 -18.962 1.00 92.62 92 LEU A CA 1
ATOM 739 C C . LEU A 1 92 ? 7.717 -9.569 -18.744 1.00 92.62 92 LEU A C 1
ATOM 741 O O . LEU A 1 92 ? 7.050 -9.179 -17.785 1.00 92.62 92 LEU A O 1
ATOM 745 N N . SER A 1 93 ? 7.264 -10.484 -19.607 1.00 91.69 93 SER A N 1
ATOM 746 C CA . SER A 1 93 ? 5.916 -11.064 -19.552 1.00 91.69 93 SER A CA 1
ATOM 747 C C . SER A 1 93 ? 4.825 -9.980 -19.506 1.00 91.69 93 SER A C 1
ATOM 749 O O . SER A 1 93 ? 3.899 -10.031 -18.693 1.00 91.69 93 SER A O 1
ATOM 751 N N . ALA A 1 94 ? 4.940 -8.962 -20.368 1.00 88.38 94 ALA A N 1
ATOM 752 C CA . ALA A 1 94 ? 4.088 -7.770 -20.345 1.00 88.38 94 ALA A CA 1
ATOM 753 C C . ALA A 1 94 ? 2.595 -8.120 -20.415 1.00 88.38 94 ALA A C 1
ATOM 755 O O . ALA A 1 94 ? 1.800 -7.605 -19.631 1.00 88.38 94 ALA A O 1
ATOM 756 N N . ARG A 1 95 ? 2.221 -9.057 -21.293 1.00 86.94 95 ARG A N 1
ATOM 757 C CA . ARG A 1 95 ? 0.839 -9.538 -21.424 1.00 86.94 95 ARG A CA 1
ATOM 758 C C . ARG A 1 95 ? 0.308 -10.132 -20.118 1.00 86.94 95 ARG A C 1
ATOM 760 O O . ARG A 1 95 ? -0.794 -9.790 -19.697 1.00 86.94 95 ARG A O 1
ATOM 767 N N . ASP A 1 96 ? 1.089 -10.994 -19.476 1.00 85.69 96 ASP A N 1
ATOM 768 C CA . ASP A 1 96 ? 0.662 -11.692 -18.261 1.00 85.69 96 ASP A CA 1
ATOM 769 C C . ASP A 1 96 ? 0.560 -10.738 -17.072 1.00 85.69 96 ASP A C 1
ATOM 771 O O . ASP A 1 96 ? -0.336 -10.876 -16.236 1.00 85.69 96 ASP A O 1
ATOM 775 N N . SER A 1 97 ? 1.415 -9.711 -17.036 1.00 87.00 97 SER A N 1
ATOM 776 C CA . SER A 1 97 ? 1.435 -8.719 -15.957 1.00 87.00 97 SER A CA 1
ATOM 777 C C . SER A 1 97 ? 0.096 -7.992 -15.757 1.00 87.00 97 SER A C 1
ATOM 779 O O . SER A 1 97 ? -0.210 -7.583 -14.639 1.00 87.00 97 SER A O 1
ATOM 781 N N . VAL A 1 98 ? -0.740 -7.889 -16.798 1.00 86.88 98 VAL A N 1
ATOM 782 C CA . VAL A 1 98 ? -2.051 -7.217 -16.736 1.00 86.88 98 VAL A CA 1
ATOM 783 C C . VAL A 1 98 ? -3.054 -7.985 -15.870 1.00 86.88 98 VAL A C 1
ATOM 785 O O . VAL A 1 98 ? -3.877 -7.377 -15.181 1.00 86.88 98 VAL A O 1
ATOM 788 N N . HIS A 1 99 ? -2.998 -9.318 -15.894 1.00 81.12 99 HIS A N 1
ATOM 789 C CA . HIS A 1 99 ? -3.997 -10.185 -15.259 1.00 81.12 99 HIS A CA 1
ATOM 790 C C . HIS A 1 99 ? -3.496 -10.864 -13.980 1.00 81.12 99 HIS A C 1
ATOM 792 O O . HIS A 1 99 ? -4.290 -11.460 -13.251 1.00 81.12 99 HIS A O 1
ATOM 798 N N . MET A 1 100 ? -2.195 -10.785 -13.701 1.00 80.56 100 MET A N 1
ATOM 799 C CA . MET A 1 100 ? -1.600 -11.338 -12.488 1.00 80.56 100 MET A CA 1
ATOM 800 C C . MET A 1 100 ? -1.718 -10.340 -11.337 1.00 80.56 100 MET A C 1
ATOM 802 O O . MET A 1 100 ? -1.206 -9.226 -11.415 1.00 80.56 100 MET A O 1
ATOM 806 N N . SER A 1 101 ? -2.385 -10.753 -10.259 1.00 76.94 101 SER A N 1
ATOM 807 C CA . SER A 1 101 ? -2.577 -9.923 -9.062 1.00 76.94 101 SER A CA 1
ATOM 808 C C . SER A 1 101 ? -2.108 -10.562 -7.759 1.00 76.94 101 SER A C 1
ATOM 810 O O . SER A 1 101 ? -2.197 -9.936 -6.711 1.00 76.94 101 SER A O 1
ATOM 812 N N . ASP A 1 102 ? -1.651 -11.808 -7.800 1.00 73.12 102 ASP A N 1
ATOM 813 C CA . ASP A 1 102 ? -1.255 -12.587 -6.627 1.00 73.12 102 ASP A CA 1
ATOM 814 C C . ASP A 1 102 ? 0.246 -12.912 -6.656 1.00 73.12 102 ASP A C 1
ATOM 816 O O . ASP A 1 102 ? 1.010 -12.357 -7.452 1.00 73.12 102 ASP A O 1
ATOM 820 N N . GLU A 1 103 ? 0.677 -13.833 -5.792 1.00 75.00 103 GLU A N 1
ATOM 821 C CA . GLU A 1 103 ? 2.078 -14.235 -5.657 1.00 75.00 103 GLU A CA 1
ATOM 822 C C . GLU A 1 103 ? 2.714 -14.738 -6.957 1.00 75.00 103 GLU A C 1
ATOM 824 O O . GLU A 1 103 ? 3.940 -14.698 -7.081 1.00 75.00 103 GLU A O 1
ATOM 829 N N . ARG A 1 104 ? 1.920 -15.157 -7.953 1.00 80.25 104 ARG A N 1
ATOM 830 C CA . ARG A 1 104 ? 2.433 -15.547 -9.272 1.00 80.25 104 ARG A CA 1
ATOM 831 C C . ARG A 1 104 ? 3.170 -14.405 -9.960 1.00 80.25 104 ARG A C 1
ATOM 833 O O . ARG A 1 104 ? 4.051 -14.687 -10.770 1.00 80.25 104 ARG A O 1
ATOM 840 N N . ILE A 1 105 ? 2.910 -13.142 -9.598 1.00 85.81 105 ILE A N 1
ATOM 841 C CA . ILE A 1 105 ? 3.677 -12.003 -10.121 1.00 85.81 105 ILE A CA 1
ATOM 842 C C . ILE A 1 105 ? 5.184 -12.178 -9.892 1.00 85.81 105 ILE A C 1
ATOM 844 O O . ILE A 1 105 ? 5.977 -11.799 -10.747 1.00 85.81 105 ILE A O 1
ATOM 848 N N . LYS A 1 106 ? 5.581 -12.834 -8.789 1.00 85.19 106 LYS A N 1
ATOM 849 C CA . LYS A 1 106 ? 6.984 -13.069 -8.409 1.00 85.19 106 LYS A CA 1
ATOM 850 C C . LYS A 1 106 ? 7.767 -13.854 -9.464 1.00 85.19 106 LYS A C 1
ATOM 852 O O . LYS A 1 106 ? 8.991 -13.822 -9.455 1.00 85.19 106 LYS A O 1
ATOM 857 N N . SER A 1 107 ? 7.068 -14.561 -10.349 1.00 85.19 107 SER A N 1
ATOM 858 C CA . SER A 1 107 ? 7.659 -15.353 -11.426 1.00 85.19 107 SER A CA 1
ATOM 859 C C . SER A 1 107 ? 7.835 -14.597 -12.748 1.00 85.19 107 SER A C 1
ATOM 861 O O . SER A 1 107 ? 8.482 -15.125 -13.650 1.00 85.19 107 SER A O 1
ATOM 863 N N . LEU A 1 108 ? 7.271 -13.390 -12.881 1.00 89.44 108 LEU A N 1
ATOM 864 C CA . LEU A 1 108 ? 7.343 -12.615 -14.118 1.00 89.44 108 LEU A CA 1
ATOM 865 C C . LEU A 1 108 ? 8.656 -11.832 -14.212 1.00 89.44 108 LEU A C 1
ATOM 867 O O . LEU A 1 108 ? 9.130 -11.272 -13.219 1.00 89.44 108 LEU A O 1
ATOM 871 N N . GLY A 1 109 ? 9.185 -11.691 -15.431 1.00 91.81 109 GLY A N 1
ATOM 872 C CA . GLY A 1 109 ? 10.416 -10.929 -15.672 1.00 91.81 109 GLY A CA 1
ATOM 873 C C . GLY A 1 109 ? 10.318 -9.462 -15.237 1.00 91.81 109 GLY A C 1
ATOM 874 O O . GLY A 1 109 ? 11.290 -8.902 -14.733 1.00 91.81 109 GLY A O 1
ATOM 875 N N . ILE A 1 110 ? 9.128 -8.848 -15.330 1.00 94.00 110 ILE A N 1
ATOM 876 C CA . ILE A 1 110 ? 8.900 -7.478 -14.845 1.00 94.00 110 ILE A CA 1
ATOM 877 C C . ILE A 1 110 ? 9.202 -7.325 -13.349 1.00 94.00 110 ILE A C 1
ATOM 879 O O . ILE A 1 110 ? 9.747 -6.304 -12.943 1.00 94.00 110 ILE A O 1
ATOM 883 N N . THR A 1 111 ? 8.915 -8.327 -12.514 1.00 93.94 111 THR A N 1
ATOM 884 C CA . THR A 1 111 ? 9.154 -8.224 -11.068 1.00 93.94 111 THR A CA 1
ATOM 885 C C . THR A 1 111 ? 10.641 -8.150 -10.750 1.00 93.94 111 THR A C 1
ATOM 887 O O . THR A 1 111 ? 11.059 -7.304 -9.955 1.00 93.94 111 THR A O 1
ATOM 890 N N . GLU A 1 112 ? 11.455 -8.979 -11.401 1.00 92.31 112 GLU A N 1
ATOM 891 C CA . GLU A 1 112 ? 12.909 -8.913 -11.255 1.00 92.31 112 GLU A CA 1
ATOM 892 C C . GLU A 1 112 ? 13.453 -7.577 -11.779 1.00 92.31 112 GLU A C 1
ATOM 894 O O . GLU A 1 112 ? 14.245 -6.917 -11.102 1.00 92.31 112 GLU A O 1
ATOM 899 N N . HIS A 1 113 ? 12.977 -7.151 -12.952 1.00 95.44 113 HIS A N 1
ATOM 900 C CA . HIS A 1 113 ? 13.384 -5.903 -13.595 1.00 95.44 113 HIS A CA 1
ATOM 901 C C . HIS A 1 113 ? 13.140 -4.688 -12.697 1.00 95.44 113 HIS A C 1
ATOM 903 O O . HIS A 1 113 ? 14.057 -3.909 -12.435 1.00 95.44 113 HIS A O 1
ATOM 909 N N . LEU A 1 114 ? 11.930 -4.572 -12.141 1.00 96.19 114 LEU A N 1
ATOM 910 C CA . LEU A 1 114 ? 11.564 -3.493 -11.224 1.00 96.19 114 LEU A CA 1
ATOM 911 C C . LEU A 1 114 ? 12.345 -3.561 -9.913 1.00 96.19 114 LEU A C 1
ATOM 913 O O . LEU A 1 114 ? 12.775 -2.529 -9.409 1.00 96.19 114 LEU A O 1
ATOM 917 N N . THR A 1 115 ? 12.575 -4.760 -9.376 1.00 95.19 115 THR A N 1
ATOM 918 C CA . THR A 1 115 ? 13.359 -4.933 -8.144 1.00 95.19 115 THR A CA 1
ATOM 919 C C . THR A 1 115 ? 14.801 -4.462 -8.337 1.00 95.19 115 THR A C 1
ATOM 921 O O . THR A 1 115 ? 15.337 -3.748 -7.490 1.00 95.19 115 THR A O 1
ATOM 924 N N . ARG A 1 116 ? 15.429 -4.807 -9.469 1.00 94.31 116 ARG A N 1
ATOM 925 C CA . ARG A 1 116 ? 16.782 -4.344 -9.817 1.00 94.31 116 ARG A CA 1
ATOM 926 C C . ARG A 1 116 ? 16.837 -2.829 -9.989 1.00 94.31 116 ARG A C 1
ATOM 928 O O . ARG A 1 116 ? 17.730 -2.199 -9.428 1.00 94.31 116 ARG A O 1
ATOM 935 N N . ALA A 1 117 ? 15.871 -2.262 -10.708 1.00 95.50 117 ALA A N 1
ATOM 936 C CA . ALA A 1 117 ? 15.772 -0.823 -10.917 1.00 95.50 117 ALA A CA 1
ATOM 937 C C . ALA A 1 117 ? 15.587 -0.059 -9.595 1.00 95.50 117 ALA A C 1
ATOM 939 O O . ALA A 1 117 ? 16.324 0.887 -9.322 1.00 95.50 117 ALA A O 1
ATOM 940 N N . LEU A 1 118 ? 14.663 -0.509 -8.739 1.00 95.50 118 LEU A N 1
ATOM 941 C CA . LEU A 1 118 ? 14.427 0.080 -7.419 1.00 95.50 118 LEU A CA 1
ATOM 942 C C . LEU A 1 118 ? 15.664 -0.006 -6.524 1.00 95.50 118 LEU A C 1
ATOM 944 O O . LEU A 1 118 ? 15.980 0.969 -5.852 1.00 95.50 118 LEU A O 1
ATOM 948 N N . ASN A 1 119 ? 16.383 -1.136 -6.522 1.00 93.62 119 ASN A N 1
ATOM 949 C CA . ASN A 1 119 ? 17.638 -1.264 -5.774 1.00 93.62 119 ASN A CA 1
ATOM 950 C C . ASN A 1 119 ? 18.680 -0.249 -6.261 1.00 93.62 119 ASN A C 1
ATOM 952 O O . ASN A 1 119 ? 19.265 0.458 -5.446 1.00 93.62 119 ASN A O 1
ATOM 956 N N . ALA A 1 120 ? 18.901 -0.166 -7.578 1.00 93.56 120 ALA A N 1
ATOM 957 C CA . ALA A 1 120 ? 19.883 0.748 -8.153 1.00 93.56 120 ALA A CA 1
ATOM 958 C C . ALA A 1 120 ? 19.544 2.208 -7.825 1.00 93.56 120 ALA A C 1
ATOM 960 O O . ALA A 1 120 ? 20.398 2.944 -7.341 1.00 93.56 120 ALA A O 1
ATOM 961 N N . TRP A 1 121 ? 18.289 2.613 -8.024 1.00 94.00 121 TRP A N 1
ATOM 962 C CA . TRP A 1 121 ? 17.822 3.957 -7.694 1.00 94.00 121 TRP A CA 1
ATOM 963 C C . TRP A 1 121 ? 17.942 4.274 -6.196 1.00 94.00 121 TRP A C 1
ATOM 965 O O . TRP A 1 121 ? 18.461 5.327 -5.834 1.00 94.00 121 TRP A O 1
ATOM 975 N N . TRP A 1 122 ? 17.536 3.346 -5.328 1.00 92.44 122 TRP A N 1
ATOM 976 C CA . TRP A 1 122 ? 17.580 3.515 -3.874 1.00 92.44 122 TRP A CA 1
ATOM 977 C C . TRP A 1 122 ? 18.998 3.664 -3.318 1.00 92.44 122 TRP A C 1
ATOM 979 O O . TRP A 1 122 ? 19.203 4.402 -2.362 1.00 92.44 122 TRP A O 1
ATOM 989 N N . GLU A 1 123 ? 19.980 2.977 -3.907 1.00 91.56 123 GLU A N 1
ATOM 990 C CA . GLU A 1 123 ? 21.385 3.088 -3.494 1.00 91.56 123 GLU A CA 1
ATOM 991 C C . GLU A 1 123 ? 22.087 4.322 -4.087 1.00 91.56 123 GLU A C 1
ATOM 993 O O . GLU A 1 123 ? 23.094 4.774 -3.541 1.00 91.56 123 GLU A O 1
ATOM 998 N N . ARG A 1 124 ? 21.568 4.900 -5.182 1.00 92.50 124 ARG A N 1
ATOM 999 C CA . ARG A 1 124 ? 22.100 6.146 -5.762 1.00 92.50 124 ARG A CA 1
ATOM 1000 C C . ARG A 1 124 ? 21.770 7.387 -4.936 1.00 92.50 124 ARG A C 1
ATOM 1002 O O . ARG A 1 124 ? 22.529 8.351 -5.003 1.00 92.50 124 ARG A O 1
ATOM 1009 N N . ASP A 1 125 ? 20.653 7.381 -4.213 1.00 88.44 125 ASP A N 1
ATOM 1010 C CA . ASP A 1 125 ? 20.172 8.524 -3.438 1.00 88.44 125 ASP A CA 1
ATOM 1011 C C . ASP A 1 125 ? 20.350 8.288 -1.922 1.00 88.44 125 ASP A C 1
ATOM 1013 O O . ASP A 1 125 ? 19.569 7.554 -1.307 1.00 88.44 125 ASP A O 1
ATOM 1017 N N . PRO A 1 126 ? 21.343 8.935 -1.279 1.00 88.25 126 PRO A N 1
ATOM 1018 C CA . PRO A 1 126 ? 21.573 8.811 0.160 1.00 88.25 126 PRO A CA 1
ATOM 1019 C C . PRO A 1 126 ? 20.383 9.252 1.026 1.00 88.25 126 PRO A C 1
ATOM 1021 O O . PRO A 1 126 ? 20.267 8.810 2.172 1.00 88.25 126 PRO A O 1
ATOM 1024 N N . GLU A 1 127 ? 19.504 10.114 0.507 1.00 90.75 127 GLU A N 1
ATOM 1025 C CA . GLU A 1 127 ? 18.349 10.652 1.231 1.00 90.75 127 GLU A CA 1
ATOM 1026 C C . GLU A 1 127 ? 17.064 9.847 0.995 1.00 90.75 127 GLU A C 1
ATOM 1028 O O . GLU A 1 127 ? 16.062 10.078 1.683 1.00 90.75 127 GLU A O 1
ATOM 1033 N N . ALA A 1 128 ? 17.076 8.858 0.092 1.00 89.38 128 ALA A N 1
ATOM 1034 C CA . ALA A 1 128 ? 15.888 8.089 -0.283 1.00 89.38 128 ALA A CA 1
ATOM 1035 C C . ALA A 1 128 ? 15.194 7.451 0.928 1.00 89.38 128 ALA A C 1
ATOM 1037 O O . ALA A 1 128 ? 13.970 7.507 1.043 1.00 89.38 128 ALA A O 1
ATOM 1038 N N . ARG A 1 129 ? 15.975 6.915 1.875 1.00 89.69 129 ARG A N 1
ATOM 1039 C CA . ARG A 1 129 ? 15.469 6.267 3.100 1.00 89.69 129 ARG A CA 1
ATOM 1040 C C . ARG A 1 129 ? 14.747 7.244 4.020 1.00 89.69 129 ARG A C 1
ATOM 1042 O O . ARG A 1 129 ? 13.686 6.923 4.552 1.00 89.69 129 ARG A O 1
ATOM 1049 N N . GLU A 1 130 ? 15.321 8.426 4.220 1.00 91.75 130 GLU A N 1
ATOM 1050 C CA . GLU A 1 130 ? 14.733 9.454 5.083 1.00 91.75 130 GLU A CA 1
ATOM 1051 C C . GLU A 1 130 ? 13.526 10.116 4.424 1.00 91.75 130 GLU A C 1
ATOM 1053 O O . GLU A 1 130 ? 12.559 10.451 5.107 1.00 91.75 130 GLU A O 1
ATOM 1058 N N . THR A 1 131 ? 13.544 10.241 3.098 1.00 93.25 131 THR A N 1
ATOM 1059 C CA . THR A 1 131 ? 12.389 10.698 2.324 1.00 93.25 131 THR A CA 1
ATOM 1060 C C . THR A 1 131 ? 11.245 9.693 2.410 1.00 93.25 131 THR A C 1
ATOM 1062 O O . THR A 1 131 ? 10.126 10.081 2.731 1.00 93.25 131 THR A O 1
ATOM 1065 N N . TYR A 1 132 ? 11.525 8.397 2.232 1.00 93.62 132 TYR A N 1
ATOM 1066 C CA . TYR A 1 132 ? 10.520 7.335 2.314 1.00 93.62 132 TYR A CA 1
ATOM 1067 C C . TYR A 1 132 ? 9.776 7.332 3.657 1.00 93.62 132 TYR A C 1
ATOM 1069 O O . TYR A 1 132 ? 8.552 7.228 3.683 1.00 93.62 132 TYR A O 1
ATOM 1077 N N . LYS A 1 133 ? 10.493 7.505 4.777 1.00 91.56 133 LYS A N 1
ATOM 1078 C CA . LYS A 1 133 ? 9.893 7.561 6.127 1.00 91.56 133 LYS A CA 1
ATOM 1079 C C . LYS A 1 133 ? 8.903 8.712 6.315 1.00 91.56 133 LYS A C 1
ATOM 1081 O O . LYS A 1 133 ? 8.054 8.629 7.193 1.00 91.56 133 LYS A O 1
ATOM 1086 N N . LYS A 1 134 ? 9.045 9.787 5.538 1.00 91.56 134 LYS A N 1
ATOM 1087 C CA . LYS A 1 134 ? 8.215 10.995 5.634 1.00 91.56 134 LYS A CA 1
ATOM 1088 C C . LYS A 1 134 ? 7.030 10.974 4.672 1.00 91.56 134 LYS A C 1
ATOM 1090 O O . LYS A 1 134 ? 6.255 11.926 4.662 1.00 91.56 134 LYS A O 1
ATOM 1095 N N . LEU A 1 135 ? 6.899 9.938 3.843 1.00 92.00 135 LEU A N 1
ATOM 1096 C CA . LEU A 1 135 ? 5.815 9.869 2.874 1.00 92.00 135 LEU A CA 1
ATOM 1097 C C . LEU A 1 135 ? 4.460 9.724 3.577 1.00 92.00 135 LEU A C 1
ATOM 1099 O O . LEU A 1 135 ? 4.317 8.868 4.456 1.00 92.00 135 LEU A O 1
ATOM 1103 N N . PRO A 1 136 ? 3.442 10.487 3.142 1.00 91.94 136 PRO A N 1
ATOM 1104 C CA . PRO A 1 136 ? 2.074 10.289 3.596 1.00 91.94 136 PRO A CA 1
ATOM 1105 C C . PRO A 1 136 ? 1.566 8.871 3.316 1.00 91.94 136 PRO A C 1
ATOM 1107 O O . PRO A 1 136 ? 1.980 8.208 2.356 1.00 91.94 136 PRO A O 1
ATOM 1110 N N . PHE A 1 137 ? 0.608 8.419 4.122 1.00 92.38 137 PHE A N 1
ATOM 1111 C CA . PHE A 1 137 ? -0.081 7.151 3.897 1.00 92.38 137 PHE A CA 1
ATOM 1112 C C . PHE A 1 137 ? -0.723 7.094 2.498 1.00 92.38 137 PHE A C 1
ATOM 1114 O O . PHE A 1 137 ? -1.388 8.028 2.045 1.00 92.38 137 PHE A O 1
ATOM 1121 N N . GLY A 1 138 ? -0.547 5.971 1.801 1.00 92.06 138 GLY A N 1
ATOM 1122 C CA . GLY A 1 138 ? -1.092 5.771 0.457 1.00 92.06 138 GLY A CA 1
ATOM 1123 C C . GLY A 1 138 ? -0.357 6.525 -0.657 1.00 92.06 138 GLY A C 1
ATOM 1124 O O . GLY A 1 138 ? -0.931 6.694 -1.734 1.00 92.06 138 GLY A O 1
ATOM 1125 N N . SER A 1 139 ? 0.869 7.000 -0.409 1.00 94.06 139 SER A N 1
ATOM 1126 C CA . SER A 1 139 ? 1.731 7.605 -1.438 1.00 94.06 139 SER A CA 1
ATOM 1127 C C . SER A 1 139 ? 2.169 6.592 -2.502 1.00 94.06 139 SER A C 1
ATOM 1129 O O . SER A 1 139 ? 2.091 5.378 -2.307 1.00 94.06 139 SER A O 1
ATOM 1131 N N . TYR A 1 140 ? 2.689 7.083 -3.628 1.00 95.12 140 TYR A N 1
ATOM 1132 C CA . TYR A 1 140 ? 3.252 6.235 -4.679 1.00 95.12 140 TYR A CA 1
ATOM 1133 C C . TYR A 1 140 ? 4.737 6.512 -4.901 1.00 95.12 140 TYR A C 1
ATOM 1135 O O . TYR A 1 140 ? 5.206 7.642 -4.783 1.00 95.12 140 TYR A O 1
ATOM 1143 N N . ILE A 1 141 ? 5.461 5.475 -5.300 1.00 97.06 141 ILE A N 1
ATOM 1144 C CA . ILE A 1 141 ? 6.713 5.599 -6.043 1.00 97.06 141 ILE A CA 1
ATOM 1145 C C . ILE A 1 141 ? 6.332 5.486 -7.516 1.00 97.06 141 ILE A C 1
ATOM 1147 O O . ILE A 1 141 ? 5.592 4.579 -7.887 1.00 97.06 141 ILE A O 1
ATOM 1151 N N . SER A 1 142 ? 6.781 6.401 -8.363 1.00 97.31 142 SER A N 1
ATOM 1152 C CA . SER A 1 142 ? 6.405 6.428 -9.774 1.00 97.31 142 SER A CA 1
ATOM 1153 C C . SER A 1 142 ? 7.632 6.280 -10.654 1.00 97.31 142 SER A C 1
ATOM 1155 O O . SER A 1 142 ? 8.621 6.981 -10.464 1.00 97.31 142 SER A O 1
ATOM 1157 N N . CYS A 1 143 ? 7.536 5.396 -11.640 1.00 97.50 143 CYS A N 1
ATOM 1158 C CA . CYS A 1 143 ? 8.467 5.302 -12.751 1.00 97.50 143 CYS A CA 1
ATOM 1159 C C . CYS A 1 143 ? 7.782 5.857 -14.000 1.00 97.50 143 CYS A C 1
ATOM 1161 O O . CYS A 1 143 ? 6.657 5.463 -14.310 1.00 97.50 143 CYS A O 1
ATOM 1163 N N . SER A 1 144 ? 8.427 6.784 -14.704 1.00 93.25 144 SER A N 1
ATOM 1164 C CA . SER A 1 144 ? 7.876 7.372 -15.931 1.00 93.25 144 SER A CA 1
ATOM 1165 C C . SER A 1 144 ? 8.113 6.502 -17.166 1.00 93.25 144 SER A C 1
ATOM 1167 O O . SER A 1 144 ? 7.318 6.556 -18.102 1.00 93.25 144 SER A O 1
ATOM 1169 N N . GLU A 1 145 ? 9.178 5.697 -17.174 1.00 96.00 145 GLU A N 1
ATOM 1170 C CA . GLU A 1 145 ? 9.615 4.938 -18.345 1.00 96.00 145 GLU A CA 1
ATOM 1171 C C . GLU A 1 145 ? 10.258 3.601 -17.951 1.00 96.00 145 GLU A C 1
ATOM 1173 O O . GLU A 1 145 ? 11.179 3.552 -17.135 1.00 96.00 145 GLU A O 1
ATOM 1178 N N . ILE A 1 146 ? 9.812 2.514 -18.587 1.00 97.31 146 ILE A N 1
ATOM 1179 C CA . ILE A 1 146 ? 10.472 1.208 -18.495 1.00 97.31 146 ILE A CA 1
ATOM 1180 C C . ILE A 1 146 ? 11.592 1.162 -19.533 1.00 97.31 146 ILE A C 1
ATOM 1182 O O . ILE A 1 146 ? 11.332 1.244 -20.731 1.00 97.31 146 ILE A O 1
ATOM 1186 N N . LYS A 1 147 ? 12.836 1.006 -19.076 1.00 97.00 147 LYS A N 1
ATOM 1187 C CA . LYS A 1 147 ? 14.023 0.940 -19.942 1.00 97.00 147 LYS A CA 1
ATOM 1188 C C . LYS A 1 147 ? 14.597 -0.466 -20.000 1.00 97.00 147 LYS A C 1
ATOM 1190 O O . LYS A 1 147 ? 14.384 -1.268 -19.096 1.00 97.00 147 LYS A O 1
ATOM 1195 N N . VAL A 1 148 ? 15.353 -0.742 -21.061 1.00 94.62 148 VAL A N 1
ATOM 1196 C CA . VAL A 1 148 ? 15.986 -2.049 -21.306 1.00 94.62 148 VAL A CA 1
ATOM 1197 C C . VAL A 1 148 ? 16.983 -2.401 -20.213 1.00 94.62 148 VAL A C 1
ATOM 1199 O O . VAL A 1 148 ? 17.009 -3.529 -19.733 1.00 94.62 148 VAL A O 1
ATOM 1202 N N . ASN A 1 149 ? 17.772 -1.419 -19.788 1.00 95.12 149 ASN A N 1
ATOM 1203 C CA . ASN A 1 149 ? 18.633 -1.546 -18.630 1.00 95.12 149 ASN A CA 1
ATOM 1204 C C . ASN A 1 149 ? 17.894 -1.018 -17.385 1.00 95.12 149 ASN A C 1
ATOM 1206 O O . ASN A 1 149 ? 17.581 0.176 -17.341 1.00 95.12 149 ASN A O 1
ATOM 1210 N N . PRO A 1 150 ? 17.626 -1.862 -16.369 1.00 94.38 150 PRO A N 1
ATOM 1211 C CA . PRO A 1 150 ? 16.945 -1.422 -15.156 1.00 94.38 150 PRO A CA 1
ATOM 1212 C C . PRO A 1 150 ? 17.714 -0.338 -14.392 1.00 94.38 150 PRO A C 1
ATOM 1214 O O . PRO A 1 150 ? 17.105 0.475 -13.707 1.00 94.38 150 PRO A O 1
ATOM 1217 N N . GLU A 1 151 ? 19.043 -0.296 -14.510 1.00 94.25 151 GLU A N 1
ATOM 1218 C CA . GLU A 1 151 ? 19.863 0.710 -13.825 1.00 94.25 151 GLU A CA 1
ATOM 1219 C C . GLU A 1 151 ? 19.660 2.117 -14.395 1.00 94.25 151 GLU A C 1
ATOM 1221 O O . GLU A 1 151 ? 19.852 3.090 -13.677 1.00 94.25 151 GLU A O 1
ATOM 1226 N N . ASP A 1 152 ? 19.202 2.248 -15.640 1.00 95.81 152 ASP A N 1
ATOM 1227 C CA . ASP A 1 152 ? 18.938 3.554 -16.257 1.00 95.81 152 ASP A CA 1
ATOM 1228 C C . ASP A 1 152 ? 17.539 4.094 -15.919 1.00 95.81 152 ASP A C 1
ATOM 1230 O O . ASP A 1 152 ? 17.167 5.191 -16.353 1.00 95.81 152 ASP A O 1
ATOM 1234 N N . MET A 1 153 ? 16.727 3.312 -15.201 1.00 96.75 153 MET A N 1
ATOM 1235 C CA . MET A 1 153 ? 15.406 3.730 -14.748 1.00 96.75 153 MET A CA 1
ATOM 1236 C C . MET A 1 153 ? 15.531 4.662 -13.544 1.00 96.75 153 MET A C 1
ATOM 1238 O O . MET A 1 153 ? 16.365 4.458 -12.658 1.00 96.75 153 MET A O 1
ATOM 1242 N N . ASP A 1 154 ? 14.650 5.655 -13.507 1.00 95.31 154 ASP A N 1
ATOM 1243 C CA . ASP A 1 154 ? 14.525 6.590 -12.399 1.00 95.31 154 ASP A CA 1
ATOM 1244 C C . ASP A 1 154 ? 13.120 6.534 -11.812 1.00 95.31 154 ASP A C 1
ATOM 1246 O O . ASP A 1 154 ? 12.137 6.199 -12.486 1.00 95.31 154 ASP A O 1
ATOM 1250 N N . PHE A 1 155 ? 13.049 6.880 -10.531 1.00 96.44 155 PHE A N 1
ATOM 1251 C CA . PHE A 1 155 ? 11.815 6.921 -9.775 1.00 96.44 155 PHE A CA 1
ATOM 1252 C C . PHE A 1 155 ? 11.720 8.232 -9.010 1.00 96.44 155 PHE A C 1
ATOM 1254 O O . PHE A 1 155 ? 12.720 8.861 -8.661 1.00 96.44 155 PHE A O 1
ATOM 1261 N N . TYR A 1 156 ? 10.490 8.632 -8.736 1.00 95.44 156 TYR A N 1
ATOM 1262 C CA . TYR A 1 156 ? 10.188 9.794 -7.919 1.00 95.44 156 TYR A CA 1
ATOM 1263 C C . TYR A 1 156 ? 8.978 9.502 -7.043 1.00 95.44 156 TYR A C 1
ATOM 1265 O O . TYR A 1 156 ? 8.126 8.670 -7.369 1.00 95.44 156 TYR A O 1
ATOM 1273 N N . TYR A 1 157 ? 8.910 10.188 -5.912 1.00 95.88 157 TYR A N 1
ATOM 1274 C CA . TYR A 1 157 ? 7.798 10.057 -4.988 1.00 95.88 157 TYR A CA 1
ATOM 1275 C C . TYR A 1 157 ? 6.621 10.928 -5.424 1.00 95.88 157 TYR A C 1
ATOM 1277 O O . TYR A 1 157 ? 6.795 12.063 -5.862 1.00 95.88 157 TYR A O 1
ATOM 1285 N N . LEU A 1 158 ? 5.417 10.386 -5.275 1.00 94.50 158 LEU A N 1
ATOM 1286 C CA . LEU A 1 158 ? 4.146 11.075 -5.445 1.00 94.50 158 LEU A CA 1
ATOM 1287 C C . LEU A 1 158 ? 3.390 11.013 -4.110 1.00 94.50 158 LEU A C 1
ATOM 1289 O O . LEU A 1 158 ? 2.752 9.990 -3.826 1.00 94.50 158 LEU A O 1
ATOM 1293 N N . PRO A 1 159 ? 3.494 12.062 -3.276 1.00 92.06 159 PRO A N 1
ATOM 1294 C CA . PRO A 1 159 ? 2.782 12.143 -2.008 1.00 92.06 159 PRO A CA 1
ATOM 1295 C C . PRO A 1 159 ? 1.264 12.141 -2.210 1.00 92.06 159 PRO A C 1
ATOM 1297 O O . PRO A 1 159 ? 0.749 12.688 -3.185 1.00 92.06 159 PRO A O 1
ATOM 1300 N N . ASN A 1 160 ? 0.538 11.532 -1.277 1.00 88.81 160 ASN A N 1
ATOM 1301 C CA . ASN A 1 160 ? -0.924 11.574 -1.243 1.00 88.81 160 ASN A CA 1
ATOM 1302 C C . ASN A 1 160 ? -1.408 12.773 -0.406 1.00 88.81 160 ASN A C 1
ATOM 1304 O O . ASN A 1 160 ? -1.851 12.595 0.726 1.00 88.81 160 ASN A O 1
ATOM 1308 N N . GLU A 1 161 ? -1.264 13.986 -0.947 1.00 79.12 161 GLU A N 1
ATOM 1309 C CA . GLU A 1 161 ? -1.492 15.250 -0.217 1.00 79.12 161 GLU A CA 1
ATOM 1310 C C . GLU A 1 161 ? -2.963 15.477 0.171 1.00 79.12 161 GLU A C 1
ATOM 1312 O O . GLU A 1 161 ? -3.243 16.057 1.214 1.00 79.12 161 GLU A O 1
ATOM 1317 N N . ASP A 1 162 ? -3.910 14.949 -0.610 1.00 79.62 162 ASP A N 1
ATOM 1318 C CA . ASP A 1 162 ? -5.350 15.152 -0.382 1.00 79.62 162 ASP A CA 1
ATOM 1319 C C . ASP A 1 162 ? -5.923 14.288 0.758 1.00 79.62 162 ASP A C 1
ATOM 1321 O O . ASP A 1 162 ? -7.105 14.395 1.093 1.00 79.62 162 ASP A O 1
ATOM 1325 N N . LEU A 1 163 ? -5.137 13.364 1.324 1.00 80.56 163 LEU A N 1
ATOM 1326 C CA . LEU A 1 163 ? -5.646 12.407 2.309 1.00 80.56 163 LEU A CA 1
ATOM 1327 C C . LEU A 1 163 ? -6.175 13.109 3.562 1.00 80.56 163 LEU A C 1
ATOM 1329 O O . LEU A 1 163 ? -7.205 12.714 4.111 1.00 80.56 163 LEU A O 1
ATOM 1333 N N . ASP A 1 164 ? -5.468 14.145 3.990 1.00 76.12 164 ASP A N 1
ATOM 1334 C CA . ASP A 1 164 ? -5.635 14.794 5.283 1.00 76.12 164 ASP A CA 1
ATOM 1335 C C . ASP A 1 164 ? -7.019 15.426 5.435 1.00 76.12 164 ASP A C 1
ATOM 1337 O O . ASP A 1 164 ? -7.656 15.311 6.484 1.00 76.12 164 ASP A O 1
ATOM 1341 N N . GLU A 1 165 ? -7.529 16.012 4.352 1.00 82.06 165 GLU A N 1
ATOM 1342 C CA . GLU A 1 165 ? -8.844 16.656 4.313 1.00 82.06 165 GLU A CA 1
ATOM 1343 C C . GLU A 1 165 ? -10.005 15.652 4.329 1.00 82.06 165 GLU A C 1
ATOM 1345 O O . GLU A 1 165 ? -11.146 16.011 4.626 1.00 82.06 165 GLU A O 1
ATOM 1350 N N . LEU A 1 166 ? -9.734 14.386 4.001 1.00 87.88 166 LEU A N 1
ATOM 1351 C CA . LEU A 1 166 ? -10.762 13.364 3.818 1.00 87.88 166 LEU A CA 1
ATOM 1352 C C . LEU A 1 166 ? -10.935 12.456 5.040 1.00 87.88 166 LEU A C 1
ATOM 1354 O O . LEU A 1 166 ? -11.970 11.788 5.155 1.00 87.88 166 LEU A O 1
ATOM 1358 N N . LEU A 1 167 ? -9.939 12.377 5.928 1.00 92.50 167 LEU A N 1
ATOM 1359 C CA . LEU A 1 167 ? -9.994 11.464 7.065 1.00 92.50 167 LEU A CA 1
ATOM 1360 C C . LEU A 1 167 ? -10.766 12.052 8.258 1.00 92.50 167 LEU A C 1
ATOM 1362 O O . LEU A 1 167 ? -10.630 13.214 8.635 1.00 92.50 167 LEU A O 1
ATOM 1366 N N . LEU A 1 168 ? -11.532 11.196 8.926 1.00 94.44 168 LEU A N 1
ATOM 1367 C CA . LEU A 1 168 ? -12.288 11.500 10.135 1.00 94.44 168 LEU A CA 1
ATOM 1368 C C . LEU A 1 168 ? -11.622 10.889 11.371 1.00 94.44 168 LEU A C 1
ATOM 1370 O O . LEU A 1 168 ? -10.965 9.844 11.304 1.00 94.44 168 LEU A O 1
ATOM 1374 N N . THR A 1 169 ? -11.801 11.532 12.518 1.00 95.31 169 THR A N 1
ATOM 1375 C CA . THR A 1 169 ? -11.407 10.980 13.817 1.00 95.31 169 THR A CA 1
ATOM 1376 C C . THR A 1 169 ? -12.364 9.864 14.229 1.00 95.31 169 THR A C 1
ATOM 1378 O O . THR A 1 169 ? -13.511 9.783 13.780 1.00 95.31 169 THR A O 1
ATOM 1381 N N . ALA A 1 170 ? -11.922 9.007 15.148 1.00 95.56 170 ALA A N 1
ATOM 1382 C CA . ALA A 1 170 ? -12.775 7.967 15.717 1.00 95.56 170 ALA A CA 1
ATOM 1383 C C . ALA A 1 170 ? -14.060 8.562 16.342 1.00 95.56 170 ALA A C 1
ATOM 1385 O O . ALA A 1 170 ? -15.153 8.037 16.141 1.00 95.56 170 ALA A O 1
ATOM 1386 N N . LYS A 1 171 ? -13.954 9.713 17.023 1.00 95.00 171 LYS A N 1
ATOM 1387 C CA . LYS A 1 171 ? -15.099 10.411 17.634 1.00 95.00 171 LYS A CA 1
ATOM 1388 C C . LYS A 1 171 ? -16.093 10.932 16.595 1.00 95.00 171 LYS A C 1
ATOM 1390 O O . LYS A 1 171 ? -17.301 10.806 16.788 1.00 95.00 171 LYS A O 1
ATOM 1395 N N . GLU A 1 172 ? -15.599 11.502 15.496 1.00 95.69 172 GLU A N 1
ATOM 1396 C CA . GLU A 1 172 ? -16.444 11.961 14.387 1.00 95.69 172 GLU A CA 1
ATOM 1397 C C . GLU A 1 172 ? -17.208 10.787 13.761 1.00 95.69 172 GLU A C 1
ATOM 1399 O O . GLU A 1 172 ? -18.420 10.884 13.568 1.00 95.69 172 GLU A O 1
ATOM 1404 N N . LEU A 1 173 ? -16.532 9.655 13.524 1.00 96.25 173 LEU A N 1
ATOM 1405 C CA . LEU A 1 173 ? -17.166 8.430 13.020 1.00 96.25 173 LEU A CA 1
ATOM 1406 C C . LEU A 1 173 ? -18.237 7.899 13.981 1.00 96.25 173 LEU A C 1
ATOM 1408 O O . LEU A 1 173 ? -19.346 7.578 13.553 1.00 96.25 173 LEU A O 1
ATOM 1412 N N . GLN A 1 174 ? -17.926 7.843 15.279 1.00 96.06 174 GLN A N 1
ATOM 1413 C CA . GLN A 1 174 ? -18.856 7.399 16.316 1.00 96.06 174 GLN A CA 1
ATOM 1414 C C . GLN A 1 174 ? -20.128 8.257 16.339 1.00 96.06 174 GLN A C 1
ATOM 1416 O O . GLN A 1 174 ? -21.236 7.719 16.291 1.00 96.06 174 GLN A O 1
ATOM 1421 N N . SER A 1 175 ? -19.961 9.583 16.354 1.00 95.56 175 SER A N 1
ATOM 1422 C CA . SER A 1 175 ? -21.062 10.550 16.339 1.00 95.56 175 SER A CA 1
ATOM 1423 C C . SER A 1 175 ? -21.899 10.438 15.062 1.00 95.56 175 SER A C 1
ATOM 1425 O O . SER A 1 175 ? -23.123 10.337 15.123 1.00 95.56 175 SER A O 1
ATOM 1427 N N . MET A 1 176 ? -21.243 10.367 13.899 1.00 95.62 176 MET A N 1
ATOM 1428 C CA . MET A 1 176 ? -21.905 10.262 12.595 1.00 95.62 176 MET A CA 1
ATOM 1429 C C . MET A 1 176 ? -22.740 8.982 12.452 1.00 95.62 176 MET A C 1
ATOM 1431 O O . MET A 1 176 ? -23.768 8.985 11.771 1.00 95.62 176 MET A O 1
ATOM 1435 N N . TRP A 1 177 ? -22.299 7.870 13.041 1.00 96.56 177 TRP A N 1
ATOM 1436 C CA . TRP A 1 177 ? -22.998 6.587 12.934 1.00 96.56 177 TRP A CA 1
ATOM 1437 C C . TRP A 1 177 ? -23.990 6.319 14.064 1.00 96.56 177 TRP A C 1
ATOM 1439 O O . TRP A 1 177 ? -24.836 5.442 13.900 1.00 96.56 177 TRP A O 1
ATOM 1449 N N . GLY A 1 178 ? -23.910 7.062 15.171 1.00 94.50 178 GLY A N 1
ATOM 1450 C CA . GLY A 1 178 ? -24.774 6.867 16.334 1.00 94.50 178 GLY A CA 1
ATOM 1451 C C . GLY A 1 178 ? -24.486 5.569 17.093 1.00 94.50 178 GLY A C 1
ATOM 1452 O O . GLY A 1 178 ? -25.407 4.981 17.652 1.00 94.50 178 GLY A O 1
ATOM 1453 N N . PHE A 1 179 ? -23.236 5.092 17.085 1.00 92.50 179 PHE A N 1
ATOM 1454 C CA . PHE A 1 179 ? -22.840 3.931 17.885 1.00 92.50 179 PHE A CA 1
ATOM 1455 C C . PHE A 1 179 ? -22.433 4.351 19.299 1.00 92.50 179 PHE A C 1
ATOM 1457 O O . PHE A 1 179 ? -21.616 5.255 19.470 1.00 92.50 179 PHE A O 1
ATOM 1464 N N . ASP A 1 180 ? -22.914 3.623 20.309 1.00 88.56 180 ASP A N 1
ATOM 1465 C CA . ASP A 1 180 ? -22.528 3.851 21.709 1.00 88.56 180 ASP A CA 1
ATOM 1466 C C . ASP A 1 180 ? -21.031 3.618 21.939 1.00 88.56 180 ASP A C 1
ATOM 1468 O O . ASP A 1 180 ? -20.393 4.324 22.717 1.00 88.56 180 ASP A O 1
ATOM 1472 N N . GLN A 1 181 ? -20.450 2.653 21.221 1.00 88.19 181 GLN A N 1
ATOM 1473 C CA . GLN A 1 181 ? -19.033 2.326 21.291 1.00 88.19 181 GLN A CA 1
ATOM 1474 C C . GLN A 1 181 ? -18.509 1.881 19.925 1.00 88.19 181 GLN A C 1
ATOM 1476 O O . GLN A 1 181 ? -19.155 1.117 19.206 1.00 88.19 181 GLN A O 1
ATOM 1481 N N . ILE A 1 182 ? -17.302 2.333 19.600 1.00 94.44 182 ILE A N 1
ATOM 1482 C CA . ILE A 1 182 ? -16.496 1.851 18.476 1.00 94.44 182 ILE A CA 1
ATOM 1483 C C . ILE A 1 182 ? -15.198 1.222 19.013 1.00 94.44 182 ILE A C 1
ATOM 1485 O O . ILE A 1 182 ? -14.852 1.464 20.171 1.00 94.44 182 ILE A O 1
ATOM 1489 N N . PRO A 1 183 ? -14.486 0.402 18.218 1.00 95.50 183 PRO A N 1
ATOM 1490 C CA . PRO A 1 183 ? -13.242 -0.227 18.654 1.00 95.50 183 PRO A CA 1
ATOM 1491 C C . PRO A 1 183 ? -12.163 0.790 19.035 1.00 95.50 183 PRO A C 1
ATOM 1493 O O . PRO A 1 183 ? -12.092 1.881 18.462 1.00 95.50 183 PRO A O 1
ATOM 1496 N N . ASP A 1 184 ? -11.284 0.393 19.955 1.00 95.69 184 ASP A N 1
ATOM 1497 C CA . ASP A 1 184 ? -10.142 1.211 20.360 1.00 95.69 184 ASP A CA 1
ATOM 1498 C C . ASP A 1 184 ? -9.226 1.516 19.171 1.00 95.69 184 ASP A C 1
ATOM 1500 O O . ASP A 1 184 ? -9.084 0.723 18.236 1.00 95.69 184 ASP A O 1
ATOM 1504 N N . SER A 1 185 ? -8.571 2.673 19.226 1.00 96.44 185 SER A N 1
ATOM 1505 C CA . SER A 1 185 ? -7.640 3.111 18.188 1.00 96.44 185 SER A CA 1
ATOM 1506 C C . SER A 1 185 ? -6.194 2.754 18.525 1.00 96.44 185 SER A C 1
ATOM 1508 O O . SER A 1 185 ? -5.801 2.725 19.691 1.00 96.44 185 SER A O 1
ATOM 1510 N N . VAL A 1 186 ? -5.396 2.505 17.491 1.00 96.31 186 VAL A N 1
ATOM 1511 C CA . VAL A 1 186 ? -3.956 2.277 17.575 1.00 96.31 186 VAL A CA 1
ATOM 1512 C C . VAL A 1 186 ? -3.224 3.128 16.528 1.00 96.31 186 VAL A C 1
ATOM 1514 O O . VAL A 1 186 ? -3.671 3.171 15.380 1.00 96.31 186 VAL A O 1
ATOM 1517 N N . PRO A 1 187 ? -2.112 3.800 16.879 1.00 96.00 187 PRO A N 1
ATOM 1518 C CA . PRO A 1 187 ? -1.270 4.495 15.908 1.00 96.00 187 PRO A CA 1
ATOM 1519 C C . PRO A 1 187 ? -0.736 3.551 14.822 1.00 96.00 187 PRO A C 1
ATOM 1521 O O . PRO A 1 187 ? -0.443 2.385 15.104 1.00 96.00 187 PRO A O 1
ATOM 1524 N N . ILE A 1 188 ? -0.596 4.051 13.593 1.00 95.12 188 ILE A N 1
ATOM 1525 C CA . ILE A 1 188 ? -0.140 3.285 12.422 1.00 95.12 188 ILE A CA 1
ATOM 1526 C C . ILE A 1 188 ? 1.283 2.737 12.577 1.00 95.12 188 ILE A C 1
ATOM 1528 O O . ILE A 1 188 ? 1.628 1.751 11.933 1.00 95.12 188 ILE A O 1
ATOM 1532 N N . GLU A 1 189 ? 2.079 3.310 13.475 1.00 94.00 189 GLU A N 1
ATOM 1533 C CA . GLU A 1 189 ? 3.442 2.885 13.795 1.00 94.00 189 GLU A CA 1
ATOM 1534 C C . GLU A 1 189 ? 3.497 1.579 14.602 1.00 94.00 189 GLU A C 1
ATOM 1536 O O . GLU A 1 189 ? 4.549 0.950 14.657 1.00 94.00 189 GLU A O 1
ATOM 1541 N N . GLN A 1 190 ? 2.397 1.165 15.246 1.00 94.88 190 GLN A N 1
ATOM 1542 C CA . GLN A 1 190 ? 2.367 -0.071 16.039 1.00 94.88 190 GLN A CA 1
ATOM 1543 C C . GLN A 1 190 ? 2.194 -1.360 15.222 1.00 94.88 190 GLN A C 1
ATOM 1545 O O . GLN A 1 190 ? 2.851 -2.347 15.560 1.00 94.88 190 GLN A O 1
ATOM 1550 N N . PRO A 1 191 ? 1.299 -1.443 14.216 1.00 95.69 191 PRO A N 1
ATOM 1551 C CA . PRO A 1 191 ? 1.284 -2.593 13.325 1.00 95.69 191 PRO A CA 1
ATOM 1552 C C . PRO A 1 191 ? 2.521 -2.573 12.424 1.00 95.69 191 PRO A C 1
ATOM 1554 O O . PRO A 1 191 ? 2.831 -1.566 11.798 1.00 95.69 191 PRO A O 1
ATOM 1557 N N . HIS A 1 192 ? 3.204 -3.706 12.311 1.00 94.94 192 HIS A N 1
ATOM 1558 C CA . HIS A 1 192 ? 4.327 -3.899 11.406 1.00 94.94 192 HIS A CA 1
ATOM 1559 C C . HIS A 1 192 ? 3.890 -4.742 10.210 1.00 94.94 192 HIS A C 1
ATOM 1561 O O . HIS A 1 192 ? 3.371 -5.844 10.377 1.00 94.94 192 HIS A O 1
ATOM 1567 N N . CYS A 1 193 ? 4.096 -4.227 9.000 1.00 93.25 193 CYS A N 1
ATOM 1568 C CA . CYS A 1 193 ? 3.787 -4.916 7.755 1.00 93.25 193 CYS A CA 1
ATOM 1569 C C . CYS A 1 193 ? 4.729 -6.102 7.543 1.00 93.25 193 CYS A C 1
ATOM 1571 O O . CYS A 1 193 ? 5.944 -5.925 7.431 1.00 93.25 193 CYS A O 1
ATOM 1573 N N . GLU A 1 194 ? 4.156 -7.300 7.446 1.00 91.81 194 GLU A N 1
ATOM 1574 C CA . GLU A 1 194 ? 4.889 -8.509 7.074 1.00 91.81 194 GLU A CA 1
ATOM 1575 C C . GLU A 1 194 ? 4.903 -8.686 5.563 1.00 91.81 194 GLU A C 1
ATOM 1577 O O . GLU A 1 194 ? 5.966 -8.910 4.984 1.00 91.81 194 GLU A O 1
ATOM 1582 N N . ARG A 1 195 ? 3.729 -8.564 4.930 1.00 90.12 195 ARG A N 1
ATOM 1583 C CA . ARG A 1 195 ? 3.519 -8.648 3.478 1.00 90.12 195 ARG A CA 1
ATOM 1584 C C . ARG A 1 195 ? 2.180 -8.051 3.068 1.00 90.12 195 ARG A C 1
ATOM 1586 O O . ARG A 1 195 ? 1.218 -8.080 3.839 1.00 90.12 195 ARG A O 1
ATOM 1593 N N . HIS A 1 196 ? 2.083 -7.598 1.825 1.00 90.06 196 HIS A N 1
ATOM 1594 C CA . HIS A 1 196 ? 0.794 -7.257 1.230 1.00 90.06 196 HIS A CA 1
ATOM 1595 C C . HIS A 1 196 ? 0.060 -8.522 0.761 1.00 90.06 196 HIS A C 1
ATOM 1597 O O . HIS A 1 196 ? 0.651 -9.420 0.166 1.00 90.06 196 HIS A O 1
ATOM 1603 N N . ILE A 1 197 ? -1.239 -8.598 1.050 1.00 87.25 197 ILE A N 1
ATOM 1604 C CA . ILE A 1 197 ? -2.149 -9.617 0.504 1.00 87.25 197 ILE A CA 1
ATOM 1605 C C . ILE A 1 197 ? -2.820 -9.054 -0.754 1.00 87.25 197 ILE A C 1
ATOM 1607 O O . ILE A 1 197 ? -2.972 -9.749 -1.753 1.00 87.25 197 ILE A O 1
ATOM 1611 N N . GLN A 1 198 ? -3.224 -7.782 -0.695 1.00 85.56 198 GLN A N 1
ATOM 1612 C CA . GLN A 1 198 ? -3.792 -7.008 -1.798 1.00 85.56 198 GLN A CA 1
ATOM 1613 C C . GLN A 1 198 ? -3.351 -5.544 -1.674 1.00 85.56 198 GLN A C 1
ATOM 1615 O O . GLN A 1 198 ? -2.777 -5.153 -0.660 1.00 85.56 198 GLN A O 1
ATOM 1620 N N . ALA A 1 199 ? -3.691 -4.708 -2.660 1.00 82.69 199 ALA A N 1
ATOM 1621 C CA . ALA A 1 199 ? -3.315 -3.289 -2.681 1.00 82.69 199 ALA A CA 1
ATOM 1622 C C . ALA A 1 199 ? -3.574 -2.578 -1.347 1.00 82.69 199 ALA A C 1
ATOM 1624 O O . ALA A 1 199 ? -2.682 -1.997 -0.748 1.00 82.69 199 ALA A O 1
ATOM 1625 N N . SER A 1 200 ? -4.792 -2.697 -0.830 1.00 88.06 200 SER A N 1
ATOM 1626 C CA . SER A 1 200 ? -5.215 -2.017 0.393 1.00 88.06 200 SER A CA 1
ATOM 1627 C C . SER A 1 200 ? -5.243 -2.935 1.622 1.00 88.06 200 SER A C 1
ATOM 1629 O O . SER A 1 200 ? -5.905 -2.605 2.609 1.00 88.06 200 SER A O 1
ATOM 1631 N N . VAL A 1 201 ? -4.631 -4.124 1.534 1.00 91.69 201 VAL A N 1
ATOM 1632 C CA . VAL A 1 201 ? -4.741 -5.185 2.545 1.00 91.69 201 VAL A CA 1
ATOM 1633 C C . VAL A 1 201 ? -3.369 -5.784 2.833 1.00 91.69 201 VAL A C 1
ATOM 1635 O O . VAL A 1 201 ? -2.757 -6.392 1.955 1.00 91.69 201 VAL A O 1
ATOM 1638 N N . GLY A 1 202 ? -2.902 -5.651 4.069 1.00 92.75 202 GLY A N 1
ATOM 1639 C CA . GLY A 1 202 ? -1.624 -6.192 4.528 1.00 92.75 202 GLY A CA 1
ATOM 1640 C C . GLY A 1 202 ? -1.802 -7.203 5.651 1.00 92.75 202 GLY A C 1
ATOM 1641 O O . GLY A 1 202 ? -2.702 -7.067 6.479 1.00 92.75 202 GLY A O 1
ATOM 1642 N N . LEU A 1 203 ? -0.929 -8.205 5.688 1.00 94.06 203 LEU A N 1
ATOM 1643 C CA . LEU A 1 203 ? -0.708 -9.019 6.876 1.00 94.06 203 LEU A CA 1
ATOM 1644 C C . LEU A 1 203 ? 0.241 -8.254 7.798 1.00 94.06 203 LEU A C 1
ATOM 1646 O O . LEU A 1 203 ? 1.315 -7.828 7.360 1.00 94.06 203 LEU A O 1
ATOM 1650 N N . VAL A 1 204 ? -0.169 -8.049 9.046 1.00 96.19 204 VAL A N 1
ATOM 1651 C CA . VAL A 1 204 ? 0.592 -7.268 10.023 1.00 96.19 204 VAL A CA 1
ATOM 1652 C C . VAL A 1 204 ? 0.697 -7.994 11.355 1.00 96.19 204 VAL A C 1
ATOM 1654 O O . VAL A 1 204 ? -0.192 -8.759 11.722 1.00 96.19 204 VAL A O 1
ATOM 1657 N N . THR A 1 205 ? 1.740 -7.688 12.115 1.00 95.81 205 THR A N 1
ATOM 1658 C CA . THR A 1 205 ? 1.861 -8.050 13.534 1.00 95.81 205 THR A CA 1
ATOM 1659 C C . THR A 1 205 ? 1.860 -6.797 14.392 1.00 95.81 205 THR A C 1
ATOM 1661 O O . THR A 1 205 ? 2.392 -5.763 13.995 1.00 95.81 205 THR A O 1
ATOM 1664 N N . LEU A 1 206 ? 1.238 -6.846 15.571 1.00 93.00 206 LEU A N 1
ATOM 1665 C CA . LEU A 1 206 ? 1.297 -5.723 16.509 1.00 93.00 206 LEU A CA 1
ATOM 1666 C C . LEU A 1 206 ? 2.618 -5.744 17.281 1.00 93.00 206 LEU A C 1
ATOM 1668 O O . LEU A 1 206 ? 3.048 -6.804 17.748 1.00 93.00 206 LEU A O 1
ATOM 1672 N N . ALA A 1 207 ? 3.229 -4.571 17.462 1.00 86.12 207 ALA A N 1
ATOM 1673 C CA . ALA A 1 207 ? 4.450 -4.410 18.243 1.00 86.12 207 ALA A CA 1
ATOM 1674 C C . ALA A 1 207 ? 4.345 -5.095 19.620 1.00 86.12 207 ALA A C 1
ATOM 1676 O O . ALA A 1 207 ? 3.410 -4.866 20.386 1.00 86.12 207 ALA A O 1
ATOM 1677 N N . GLY A 1 208 ? 5.323 -5.950 19.932 1.00 83.44 208 GLY A N 1
ATOM 1678 C CA . GLY A 1 208 ? 5.366 -6.706 21.188 1.00 83.44 208 GLY A CA 1
ATOM 1679 C C . GLY A 1 208 ? 4.511 -7.980 21.218 1.00 83.44 208 GLY A C 1
ATOM 1680 O O . GLY A 1 208 ? 4.511 -8.668 22.235 1.00 83.44 208 GLY A O 1
ATOM 1681 N N . THR A 1 209 ? 3.828 -8.330 20.124 1.00 87.56 209 THR A N 1
ATOM 1682 C CA . THR A 1 209 ? 3.050 -9.574 19.990 1.00 87.56 209 THR A CA 1
ATOM 1683 C C . THR A 1 209 ? 3.582 -10.440 18.842 1.00 87.56 209 THR A C 1
ATOM 1685 O O . THR A 1 209 ? 4.373 -9.979 18.021 1.00 87.56 209 THR A O 1
ATOM 1688 N N . GLN A 1 210 ? 3.168 -11.708 18.795 1.00 86.06 210 GLN A N 1
ATOM 1689 C CA . GLN A 1 210 ? 3.362 -12.602 17.638 1.00 86.06 210 GLN A CA 1
ATOM 1690 C C . GLN A 1 210 ? 2.040 -12.853 16.894 1.00 86.06 210 GLN A C 1
ATOM 1692 O O . GLN A 1 210 ? 1.967 -13.702 16.012 1.00 86.06 210 GLN A O 1
ATOM 1697 N N . GLU A 1 211 ? 0.974 -12.154 17.284 1.00 90.56 211 GLU A N 1
ATOM 1698 C CA . GLU A 1 211 ? -0.346 -12.349 16.704 1.00 90.56 211 GLU A CA 1
ATOM 1699 C C . GLU A 1 211 ? -0.457 -11.606 15.377 1.00 90.56 211 GLU A C 1
ATOM 1701 O O . GLU A 1 211 ? -0.135 -10.417 15.276 1.00 90.56 211 GLU A O 1
ATOM 1706 N N . GLN A 1 212 ? -0.941 -12.325 14.368 1.00 93.75 212 GLN A N 1
ATOM 1707 C CA . GLN A 1 212 ? -1.159 -11.797 13.034 1.00 93.75 212 GLN A CA 1
ATOM 1708 C C . GLN A 1 212 ? -2.566 -11.225 12.892 1.00 93.75 212 GLN A C 1
ATOM 1710 O O . GLN A 1 212 ? -3.567 -11.826 13.288 1.00 93.75 212 GLN A O 1
ATOM 1715 N N . TYR A 1 213 ? -2.629 -10.069 12.247 1.00 95.88 213 TYR A N 1
ATOM 1716 C CA . TYR A 1 213 ? -3.851 -9.356 11.930 1.00 95.88 213 TYR A CA 1
ATOM 1717 C C . TYR A 1 213 ? -3.874 -9.012 10.446 1.00 95.88 213 TYR A C 1
ATOM 1719 O O . TYR A 1 213 ? -2.840 -8.824 9.801 1.00 95.88 213 TYR A O 1
ATOM 1727 N N . VAL A 1 214 ? -5.077 -8.867 9.905 1.00 95.62 214 VAL A N 1
ATOM 1728 C CA . VAL A 1 214 ? -5.274 -8.268 8.588 1.00 95.62 214 VAL A CA 1
ATOM 1729 C C . VAL A 1 214 ? -5.490 -6.776 8.779 1.00 95.62 214 VAL A C 1
ATOM 1731 O O . VAL A 1 214 ? -6.509 -6.351 9.325 1.00 95.62 214 VAL A O 1
ATOM 1734 N N . PHE A 1 215 ? -4.542 -5.977 8.302 1.00 96.81 215 PHE A N 1
ATOM 1735 C CA . PHE A 1 215 ? -4.713 -4.541 8.160 1.00 96.81 215 PHE A CA 1
ATOM 1736 C C . PHE A 1 215 ? -5.450 -4.234 6.862 1.00 96.81 215 PHE A C 1
ATOM 1738 O O . PHE A 1 215 ? -5.008 -4.623 5.779 1.00 96.81 215 PHE A O 1
ATOM 1745 N N . LYS A 1 216 ? -6.550 -3.488 6.964 1.00 95.88 216 LYS A N 1
ATOM 1746 C CA . LYS A 1 216 ? -7.238 -2.894 5.818 1.00 95.88 216 LYS A CA 1
ATOM 1747 C C . LYS A 1 216 ? -7.162 -1.381 5.923 1.00 95.88 216 LYS A C 1
ATOM 1749 O O . LYS A 1 216 ? -7.735 -0.797 6.840 1.00 95.88 216 LYS A O 1
ATOM 1754 N N . GLY A 1 217 ? -6.500 -0.751 4.961 1.00 93.06 217 GLY A N 1
ATOM 1755 C CA . GLY A 1 217 ? -6.362 0.702 4.905 1.00 93.06 217 GLY A CA 1
ATOM 1756 C C . GLY A 1 217 ? -6.514 1.205 3.480 1.00 93.06 217 GLY A C 1
ATOM 1757 O O . GLY A 1 217 ? -6.052 0.558 2.546 1.00 93.06 217 GLY A O 1
ATOM 1758 N N . ARG A 1 218 ? -7.179 2.345 3.282 1.00 85.88 218 ARG A N 1
ATOM 1759 C CA . ARG A 1 218 ? -7.435 2.895 1.939 1.00 85.88 218 ARG A CA 1
ATOM 1760 C C . ARG A 1 218 ? -7.120 4.381 1.905 1.00 85.88 218 ARG A C 1
ATOM 1762 O O . ARG A 1 218 ? -7.514 5.103 2.809 1.00 85.88 218 ARG A O 1
ATOM 1769 N N . SER A 1 219 ? -6.511 4.839 0.814 1.00 75.19 219 SER A N 1
ATOM 1770 C CA . SER A 1 219 ? -6.297 6.269 0.554 1.00 75.19 219 SER A CA 1
ATOM 1771 C C . SER A 1 219 ? -7.596 7.035 0.280 1.00 75.19 219 SER A C 1
ATOM 1773 O O . SER A 1 219 ? -7.636 8.248 0.421 1.00 75.19 219 SER A O 1
ATOM 1775 N N . ARG A 1 220 ? -8.683 6.340 -0.091 1.00 82.56 220 ARG A N 1
ATOM 1776 C CA . ARG A 1 220 ? -10.030 6.922 -0.197 1.00 82.56 220 ARG A CA 1
ATOM 1777 C C . ARG A 1 220 ? -10.916 6.443 0.958 1.00 82.56 220 ARG A C 1
ATOM 1779 O O . ARG A 1 220 ? -11.338 5.278 0.939 1.00 82.56 220 ARG A O 1
ATOM 1786 N N . PRO A 1 221 ? -11.252 7.315 1.922 1.00 86.56 221 PRO A N 1
ATOM 1787 C CA . PRO A 1 221 ? -11.887 6.893 3.167 1.00 86.56 221 PRO A CA 1
ATOM 1788 C C . PRO A 1 221 ? -13.353 6.475 3.034 1.00 86.56 221 PRO A C 1
ATOM 1790 O O . PRO A 1 221 ? -13.811 5.661 3.822 1.00 86.56 221 PRO A O 1
ATOM 1793 N N . ASN A 1 222 ? -14.098 6.937 2.025 1.00 90.56 222 ASN A N 1
ATOM 1794 C CA . ASN A 1 222 ? -15.535 6.629 1.911 1.00 90.56 222 ASN A CA 1
ATOM 1795 C C . ASN A 1 222 ? -15.831 5.120 1.923 1.00 90.56 222 ASN A C 1
ATOM 1797 O O . ASN A 1 222 ? -16.705 4.650 2.650 1.00 90.56 222 ASN A O 1
ATOM 1801 N N . ALA A 1 223 ? -15.076 4.348 1.136 1.00 90.00 223 ALA A N 1
ATOM 1802 C CA . ALA A 1 223 ? -15.230 2.897 1.089 1.00 90.00 223 ALA A CA 1
ATOM 1803 C C . ALA A 1 223 ? -14.760 2.230 2.392 1.00 90.00 223 ALA A C 1
ATOM 1805 O O . ALA A 1 223 ? -15.388 1.278 2.845 1.00 90.00 223 ALA A O 1
ATOM 1806 N N . LEU A 1 224 ? -13.689 2.753 2.999 1.00 93.31 224 LEU A N 1
ATOM 1807 C CA . LEU A 1 224 ? -13.154 2.287 4.279 1.00 93.31 224 LEU A CA 1
ATOM 1808 C C . LEU A 1 224 ? -14.180 2.464 5.409 1.00 93.31 224 LEU A C 1
ATOM 1810 O O . LEU A 1 224 ? -14.492 1.520 6.127 1.00 93.31 224 LEU A O 1
ATOM 1814 N N . TYR A 1 225 ? -14.742 3.661 5.534 1.00 95.50 225 TYR A N 1
ATOM 1815 C CA . TYR A 1 225 ? -15.720 4.027 6.555 1.00 95.50 225 TYR A CA 1
ATOM 1816 C C . TYR A 1 225 ? -17.028 3.269 6.383 1.00 95.50 225 TYR A C 1
ATOM 1818 O O . TYR A 1 225 ? -17.591 2.793 7.367 1.00 95.50 225 TYR A O 1
ATOM 1826 N N . ASN A 1 226 ? -17.477 3.072 5.143 1.00 94.69 226 ASN A N 1
ATOM 1827 C CA . ASN A 1 226 ? -18.630 2.220 4.886 1.00 94.69 226 ASN A CA 1
ATOM 1828 C C . ASN A 1 226 ? -18.368 0.758 5.290 1.00 94.69 226 ASN A C 1
ATOM 1830 O O . ASN A 1 226 ? -19.234 0.137 5.901 1.00 94.69 226 ASN A O 1
ATOM 1834 N N . GLU A 1 227 ? -17.180 0.217 4.999 1.00 94.94 227 GLU A N 1
ATOM 1835 C CA . GLU A 1 227 ? -16.799 -1.144 5.403 1.00 94.94 227 GLU A CA 1
ATOM 1836 C C . GLU A 1 227 ? -16.794 -1.291 6.934 1.00 94.94 227 GLU A C 1
ATOM 1838 O O . GLU A 1 227 ? -17.437 -2.200 7.458 1.00 94.94 227 GLU A O 1
ATOM 1843 N N . ILE A 1 228 ? -16.178 -0.350 7.659 1.00 95.31 228 ILE A N 1
ATOM 1844 C CA . ILE A 1 228 ? -16.180 -0.335 9.132 1.00 95.31 228 ILE A CA 1
ATOM 1845 C C . ILE A 1 228 ? -17.614 -0.271 9.671 1.00 95.31 228 ILE A C 1
ATOM 1847 O O . ILE A 1 228 ? -17.998 -1.105 10.492 1.00 95.31 228 ILE A O 1
ATOM 1851 N N . LYS A 1 229 ? -18.428 0.678 9.188 1.00 96.06 229 LYS A N 1
ATOM 1852 C CA . LYS A 1 229 ? -19.821 0.838 9.627 1.00 96.06 229 LYS A CA 1
ATOM 1853 C C . LYS A 1 229 ? -20.619 -0.449 9.436 1.00 96.06 229 LYS A C 1
ATOM 1855 O O . LYS A 1 229 ? -21.337 -0.861 10.346 1.00 96.06 229 LYS A O 1
ATOM 1860 N N . MET A 1 230 ? -20.494 -1.081 8.269 1.00 94.94 230 MET A N 1
ATOM 1861 C CA . MET A 1 230 ? -21.188 -2.332 7.962 1.00 94.94 230 MET A CA 1
ATOM 1862 C C . MET A 1 230 ? -20.787 -3.442 8.932 1.00 94.94 230 MET A C 1
ATOM 1864 O O . MET A 1 230 ? -21.664 -4.077 9.511 1.00 94.94 230 MET A O 1
ATOM 1868 N N . LEU A 1 231 ? -19.488 -3.633 9.173 1.00 94.12 231 LEU A N 1
ATOM 1869 C CA . LEU A 1 231 ? -19.008 -4.660 10.102 1.00 94.12 231 LEU A CA 1
ATOM 1870 C C . LEU A 1 231 ? -19.480 -4.422 11.541 1.00 94.12 231 LEU A C 1
ATOM 1872 O O . LEU A 1 231 ? -19.807 -5.374 12.245 1.00 94.12 231 LEU A O 1
ATOM 1876 N N . LEU A 1 232 ? -19.562 -3.163 11.977 1.00 93.62 232 LEU A N 1
ATOM 1877 C CA . LEU A 1 232 ? -20.093 -2.821 13.299 1.00 93.62 232 LEU A CA 1
ATOM 1878 C C . LEU A 1 232 ? -21.614 -3.019 13.402 1.00 93.62 232 LEU A C 1
ATOM 1880 O O . LEU A 1 232 ? -22.102 -3.360 14.479 1.00 93.62 232 LEU A O 1
ATOM 1884 N N . SER A 1 233 ? -22.343 -2.845 12.295 1.00 93.12 233 SER A N 1
ATOM 1885 C CA . SER A 1 233 ? -23.811 -2.946 12.246 1.00 93.12 233 SER A CA 1
ATOM 1886 C C . SER A 1 233 ? -24.326 -4.382 12.150 1.00 93.12 233 SER A C 1
ATOM 1888 O O . SER A 1 233 ? -25.457 -4.647 12.541 1.00 93.12 233 SER A O 1
ATOM 1890 N N . ILE A 1 234 ? -23.535 -5.297 11.586 1.00 91.56 234 ILE A N 1
ATOM 1891 C CA . ILE A 1 234 ? -23.950 -6.687 11.382 1.00 91.56 234 ILE A CA 1
ATOM 1892 C C . ILE A 1 234 ? -23.922 -7.454 12.717 1.00 91.56 234 ILE A C 1
ATOM 1894 O O . ILE A 1 234 ? -23.018 -7.294 13.553 1.00 91.56 234 ILE A O 1
ATOM 1898 N N . ASP A 1 235 ? -24.930 -8.306 12.912 1.00 89.75 235 ASP A N 1
ATOM 1899 C CA . ASP A 1 235 ? -24.982 -9.254 14.020 1.00 89.75 235 ASP A CA 1
ATOM 1900 C C . ASP A 1 235 ? -23.896 -10.320 13.878 1.00 89.75 235 ASP A C 1
ATOM 1902 O O . ASP A 1 235 ? -23.586 -10.795 12.784 1.00 89.75 235 ASP A O 1
ATOM 1906 N N . ARG A 1 236 ? -23.307 -10.726 15.006 1.00 88.56 236 ARG A N 1
ATOM 1907 C CA . ARG A 1 236 ? -22.246 -11.737 14.995 1.00 88.56 236 ARG A CA 1
ATOM 1908 C C . ARG A 1 236 ? -22.782 -13.058 14.448 1.00 88.56 236 ARG A C 1
ATOM 1910 O O . ARG A 1 236 ? -23.783 -13.579 14.934 1.00 88.56 236 ARG A O 1
ATOM 1917 N N . HIS A 1 237 ? -22.067 -13.623 13.483 1.00 90.31 237 HIS A N 1
ATOM 1918 C CA . HIS A 1 237 ? -22.396 -14.904 12.874 1.00 90.31 237 HIS A CA 1
ATOM 1919 C C . HIS A 1 237 ? -21.101 -15.680 12.586 1.00 90.31 237 HIS A C 1
ATOM 1921 O O . HIS A 1 237 ? -20.153 -15.069 12.097 1.00 90.31 237 HIS A O 1
ATOM 1927 N N . PRO A 1 238 ? -21.037 -17.006 12.822 1.00 87.00 238 PRO A N 1
ATOM 1928 C CA . PRO A 1 238 ? -19.797 -17.791 12.707 1.00 87.00 238 PRO A CA 1
ATOM 1929 C C . PRO A 1 238 ? -19.161 -17.800 11.307 1.00 87.00 238 PRO A C 1
ATOM 1931 O O . PRO A 1 238 ? -17.974 -18.060 11.177 1.00 87.00 238 PRO A O 1
ATOM 1934 N N . ASN A 1 239 ? -19.945 -17.513 10.264 1.00 87.50 239 ASN A N 1
ATOM 1935 C CA . ASN A 1 239 ? -19.486 -17.473 8.867 1.00 87.50 239 ASN A CA 1
ATOM 1936 C C . ASN A 1 239 ? -19.369 -16.046 8.299 1.00 87.50 239 ASN A C 1
ATOM 1938 O O . ASN A 1 239 ? -19.280 -15.873 7.085 1.00 87.50 239 ASN A O 1
ATOM 1942 N N . ILE A 1 240 ? -19.458 -15.023 9.151 1.00 87.19 240 ILE A N 1
ATOM 1943 C CA . ILE A 1 240 ? -19.240 -13.623 8.774 1.00 87.19 240 ILE A CA 1
ATOM 1944 C C . ILE A 1 240 ? -17.960 -13.169 9.464 1.00 87.19 240 ILE A C 1
ATOM 1946 O O . ILE A 1 240 ? -17.729 -13.508 10.621 1.00 87.19 240 ILE A O 1
ATOM 1950 N N . ILE A 1 241 ? -17.134 -12.410 8.742 1.00 89.25 241 ILE A N 1
ATOM 1951 C CA . ILE A 1 241 ? -15.906 -11.837 9.293 1.00 89.25 241 ILE A CA 1
ATOM 1952 C C . ILE A 1 241 ? -16.216 -11.065 10.582 1.00 89.25 241 ILE A C 1
ATOM 1954 O O . ILE A 1 241 ? -17.225 -10.361 10.679 1.00 89.25 241 ILE A O 1
ATOM 1958 N N . GLU A 1 242 ? -15.353 -11.218 11.581 1.00 90.06 242 GLU A N 1
ATOM 1959 C CA . GLU A 1 242 ? -15.547 -10.566 12.869 1.00 90.06 242 GLU A CA 1
ATOM 1960 C C . GLU A 1 242 ? -15.489 -9.036 12.760 1.00 90.06 242 GLU A C 1
ATOM 1962 O O . GLU A 1 242 ? -15.038 -8.451 11.770 1.00 90.06 242 GLU A O 1
ATOM 1967 N N . ARG A 1 243 ? -15.961 -8.368 13.817 1.00 93.38 243 ARG A N 1
ATOM 1968 C CA . ARG A 1 243 ? -15.869 -6.911 13.925 1.00 93.38 243 ARG A CA 1
ATOM 1969 C C . ARG A 1 243 ? -14.400 -6.477 13.981 1.00 93.38 243 ARG A C 1
ATOM 1971 O O . ARG A 1 243 ? -13.568 -7.239 14.475 1.00 93.38 243 ARG A O 1
ATOM 1978 N N . PRO A 1 244 ? -14.078 -5.244 13.549 1.00 95.81 244 PRO A N 1
ATOM 1979 C CA . PRO A 1 244 ? -12.733 -4.714 13.703 1.00 95.81 244 PRO A CA 1
ATOM 1980 C C . PRO A 1 244 ? -12.273 -4.778 15.161 1.00 95.81 244 PRO A C 1
ATOM 1982 O O . PRO A 1 244 ? -12.996 -4.348 16.061 1.00 95.81 244 PRO A O 1
ATOM 1985 N N . VAL A 1 245 ? -11.068 -5.302 15.381 1.00 95.56 245 VAL A N 1
ATOM 1986 C CA . VAL A 1 245 ? -10.464 -5.421 16.718 1.00 95.56 245 VAL A CA 1
ATOM 1987 C C . VAL A 1 245 ? -9.946 -4.062 17.177 1.00 95.56 245 VAL A C 1
ATOM 1989 O O . VAL A 1 245 ? -10.090 -3.691 18.340 1.00 95.56 245 VAL A O 1
ATOM 1992 N N . LYS A 1 246 ? -9.345 -3.314 16.246 1.00 96.94 246 LYS A N 1
ATOM 1993 C CA . LYS A 1 246 ? -8.818 -1.966 16.462 1.00 96.94 246 LYS A CA 1
ATOM 1994 C C . LYS A 1 246 ? -9.021 -1.110 15.221 1.00 96.94 246 LYS A C 1
ATOM 1996 O O . LYS A 1 246 ? -8.960 -1.617 14.098 1.00 96.94 246 LYS A O 1
ATOM 2001 N N . LEU A 1 247 ? -9.216 0.185 15.423 1.00 97.56 247 LEU A N 1
ATOM 2002 C CA . LEU A 1 247 ? -9.070 1.185 14.369 1.00 97.56 247 LEU A CA 1
ATOM 2003 C C . LEU A 1 247 ? -7.602 1.597 14.288 1.00 97.56 247 LEU A C 1
ATOM 2005 O O . LEU A 1 247 ? -6.948 1.747 15.312 1.00 97.56 247 LEU A O 1
ATOM 2009 N N . VAL A 1 248 ? -7.079 1.774 13.083 1.00 97.19 248 VAL A N 1
ATOM 2010 C CA . VAL A 1 248 ? -5.716 2.268 12.878 1.00 97.19 248 VAL A CA 1
ATOM 2011 C C . VAL A 1 248 ? -5.786 3.745 12.544 1.00 97.19 248 VAL A C 1
ATOM 2013 O O . VAL A 1 248 ? -6.550 4.156 11.664 1.00 97.19 248 VAL A O 1
ATOM 2016 N N . THR A 1 249 ? -4.997 4.535 13.262 1.00 96.19 249 THR A N 1
ATOM 2017 C CA . THR A 1 249 ? -4.985 5.988 13.145 1.00 96.19 249 THR A CA 1
ATOM 2018 C C . THR A 1 249 ? -3.627 6.512 12.726 1.00 96.19 249 THR A C 1
ATOM 2020 O O . THR A 1 249 ? -2.603 6.011 13.182 1.00 96.19 249 THR A O 1
ATOM 2023 N N . ILE A 1 250 ? -3.627 7.568 11.925 1.00 93.56 250 ILE A N 1
ATOM 2024 C CA . ILE A 1 250 ? -2.437 8.334 11.568 1.00 93.56 250 ILE A CA 1
ATOM 2025 C C . ILE A 1 250 ? -2.514 9.722 12.206 1.00 93.56 250 ILE A C 1
ATOM 2027 O O . ILE A 1 250 ? -3.593 10.317 12.292 1.00 93.56 250 ILE A O 1
ATOM 2031 N N . GLN A 1 251 ? -1.372 10.218 12.677 1.00 91.00 251 GLN A N 1
ATOM 2032 C CA . GLN A 1 251 ? -1.226 11.599 13.115 1.00 91.00 251 GLN A CA 1
ATOM 2033 C C . GLN A 1 251 ? -0.560 12.394 11.991 1.00 91.00 251 GLN A C 1
ATOM 2035 O O . GLN A 1 251 ? 0.550 12.071 11.579 1.00 91.00 251 GLN A O 1
ATOM 2040 N N . LEU A 1 252 ? -1.271 13.391 11.471 1.00 81.75 252 LEU A N 1
ATOM 2041 C CA . LEU A 1 252 ? -0.863 14.133 10.274 1.00 81.75 252 LEU A CA 1
ATOM 2042 C C . LEU A 1 252 ? 0.088 15.276 10.634 1.00 81.75 252 LEU A C 1
ATOM 2044 O O . LEU A 1 252 ? 1.122 15.476 10.005 1.00 81.75 252 LEU A O 1
ATOM 2048 N N . ASP A 1 253 ? -0.219 15.960 11.733 1.00 79.88 253 ASP A N 1
ATOM 2049 C CA . ASP A 1 253 ? 0.662 16.924 12.375 1.00 79.88 253 ASP A CA 1
ATOM 2050 C C . ASP A 1 253 ? 0.623 16.766 13.908 1.00 79.88 253 ASP A C 1
ATOM 2052 O O . ASP A 1 253 ? -0.299 16.169 14.476 1.00 79.88 253 ASP A O 1
ATOM 2056 N N . ALA A 1 254 ? 1.624 17.316 14.600 1.00 76.56 254 ALA A N 1
ATOM 2057 C CA . ALA A 1 254 ? 1.767 17.190 16.054 1.00 76.56 254 ALA A CA 1
ATOM 2058 C C . ALA A 1 254 ? 0.602 17.801 16.862 1.00 76.56 254 ALA A C 1
ATOM 2060 O O . ALA A 1 254 ? 0.454 17.505 18.048 1.00 76.56 254 ALA A O 1
ATOM 2061 N N . THR A 1 255 ? -0.205 18.662 16.242 1.00 73.12 255 THR A N 1
ATOM 2062 C CA . THR A 1 255 ? -1.324 19.383 16.866 1.00 73.12 255 THR A CA 1
ATOM 2063 C C . THR A 1 255 ? -2.697 18.807 16.512 1.00 73.12 255 THR A C 1
ATOM 2065 O O . THR A 1 255 ? -3.681 19.107 17.186 1.00 73.12 255 THR A O 1
ATOM 2068 N N . SER A 1 256 ? -2.762 17.974 15.478 1.00 80.50 256 SER A N 1
ATOM 2069 C CA . SER A 1 256 ? -3.970 17.384 14.923 1.00 80.50 256 SER A CA 1
ATOM 2070 C C . SER A 1 256 ? -4.433 16.194 15.751 1.00 80.50 256 SER A C 1
ATOM 2072 O O . SER A 1 256 ? -3.634 15.436 16.308 1.00 80.50 256 SER A O 1
ATOM 2074 N N . GLU A 1 257 ? -5.753 16.013 15.817 1.00 89.81 257 GLU A N 1
ATOM 2075 C CA . GLU A 1 257 ? -6.319 14.772 16.331 1.00 89.81 257 GLU A CA 1
ATOM 2076 C C . GLU A 1 257 ? -6.014 13.617 15.371 1.00 89.81 257 GLU A C 1
ATOM 2078 O O . GLU A 1 257 ? -6.106 13.766 14.152 1.00 89.81 257 GLU A O 1
ATOM 2083 N N . ALA A 1 258 ? -5.702 12.447 15.930 1.00 93.88 258 ALA A N 1
ATOM 2084 C CA . ALA A 1 258 ? -5.416 11.251 15.151 1.00 93.88 258 ALA A CA 1
ATOM 2085 C C . ALA A 1 258 ? -6.635 10.830 14.307 1.00 93.88 258 ALA A C 1
ATOM 2087 O O . ALA A 1 258 ? -7.766 10.716 14.800 1.00 93.88 258 ALA A O 1
ATOM 2088 N N . ARG A 1 259 ? -6.389 10.582 13.021 1.00 94.75 259 ARG A N 1
ATOM 2089 C CA . ARG A 1 259 ? -7.415 10.314 12.009 1.00 94.75 259 ARG A CA 1
ATOM 2090 C C . ARG A 1 259 ? -7.416 8.845 11.608 1.00 94.75 259 ARG A C 1
ATOM 2092 O O . ARG A 1 259 ? -6.357 8.239 11.485 1.00 94.75 259 ARG A O 1
ATOM 2099 N N . VAL A 1 260 ? -8.589 8.256 11.389 1.00 95.88 260 VAL A N 1
ATOM 2100 C CA . VAL A 1 260 ? -8.732 6.822 11.081 1.00 95.88 260 VAL A CA 1
ATOM 2101 C C . VAL A 1 260 ? -8.382 6.564 9.616 1.00 95.88 260 VAL A C 1
ATOM 2103 O O . VAL A 1 260 ? -9.132 6.969 8.728 1.00 95.88 260 VAL A O 1
ATOM 2106 N N . CYS A 1 261 ? -7.284 5.846 9.366 1.00 94.81 261 CYS A N 1
ATOM 2107 C CA . CYS A 1 261 ? -6.802 5.477 8.026 1.00 94.81 261 CYS A CA 1
ATOM 2108 C C . CYS A 1 261 ? -6.984 3.984 7.695 1.00 94.81 261 CYS A C 1
ATOM 2110 O O . CYS A 1 261 ? -6.861 3.572 6.537 1.00 94.81 261 CYS A O 1
ATOM 2112 N N . GLY A 1 262 ? -7.312 3.164 8.696 1.00 96.50 262 GLY A N 1
ATOM 2113 C CA . GLY A 1 262 ? -7.519 1.735 8.517 1.00 96.50 262 GLY A CA 1
ATOM 2114 C C . GLY A 1 262 ? -8.140 1.059 9.731 1.00 96.50 262 GLY A C 1
ATOM 2115 O O . GLY A 1 262 ? -8.561 1.710 10.687 1.00 96.50 262 GLY A O 1
ATOM 2116 N N . PHE A 1 263 ? -8.198 -0.267 9.696 1.00 97.44 263 PHE A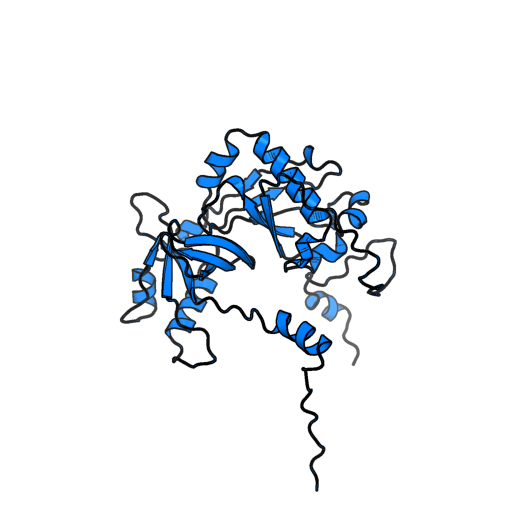 N 1
ATOM 2117 C CA . PHE A 1 263 ? -8.628 -1.093 10.821 1.00 97.44 263 PHE A CA 1
ATOM 2118 C C . PHE A 1 263 ? -7.989 -2.485 10.763 1.00 97.44 263 PHE A C 1
ATOM 2120 O O . PHE A 1 263 ? -7.499 -2.911 9.714 1.00 97.44 263 PHE A O 1
ATOM 2127 N N . LEU A 1 264 ? -7.991 -3.176 11.904 1.00 97.19 264 LEU A N 1
ATOM 2128 C CA . LEU A 1 264 ? -7.454 -4.525 12.062 1.00 97.19 264 LEU A CA 1
ATOM 2129 C C . LEU A 1 264 ? -8.574 -5.553 12.201 1.00 97.19 264 LEU A C 1
ATOM 2131 O O . LEU A 1 264 ? -9.532 -5.348 12.951 1.00 97.19 264 LEU A O 1
ATOM 2135 N N . LEU A 1 265 ? -8.408 -6.677 11.513 1.00 95.62 265 LEU A N 1
ATOM 2136 C CA . LEU A 1 265 ? -9.242 -7.869 11.626 1.00 95.62 265 LEU A CA 1
ATOM 2137 C C . LEU A 1 265 ? -8.399 -9.067 12.074 1.00 95.62 265 LEU A C 1
ATOM 2139 O O . LEU A 1 265 ? -7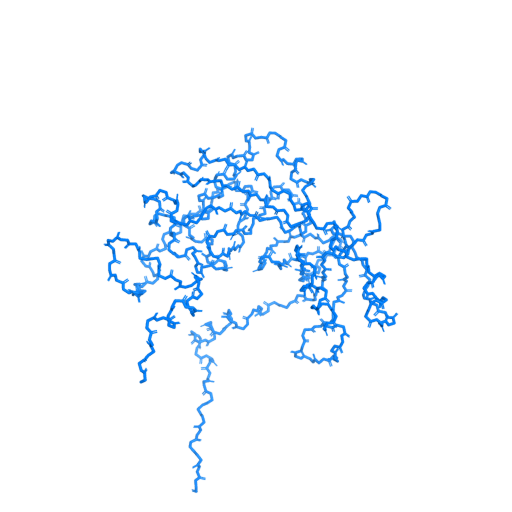.195 -9.084 11.800 1.00 95.62 265 LEU A O 1
ATOM 2143 N N . PRO A 1 266 ? -9.011 -10.085 12.702 1.00 92.94 266 PRO A N 1
ATOM 2144 C CA . PRO A 1 266 ? -8.345 -11.363 12.917 1.00 92.94 266 PRO A CA 1
ATOM 2145 C C . PRO A 1 266 ? -7.855 -11.954 11.589 1.00 92.94 266 PRO A C 1
ATOM 2147 O O . PRO A 1 266 ? -8.532 -11.850 10.561 1.00 92.94 266 PRO A O 1
ATOM 2150 N N . TYR A 1 267 ? -6.669 -12.558 11.602 1.00 91.69 267 TYR A N 1
ATOM 2151 C CA . TYR A 1 267 ? -6.154 -13.287 10.449 1.00 91.69 267 TYR A CA 1
ATOM 2152 C C . TYR A 1 267 ? -6.721 -14.711 10.399 1.00 91.69 267 TYR A C 1
ATOM 2154 O O . TYR A 1 267 ? -6.804 -15.400 11.413 1.00 91.69 267 TYR A O 1
ATOM 2162 N N . HIS A 1 268 ? -7.096 -15.153 9.198 1.00 87.31 268 HIS A N 1
ATOM 2163 C CA . HIS A 1 268 ? -7.553 -16.512 8.928 1.00 87.31 268 HIS A CA 1
ATOM 2164 C C . HIS A 1 268 ? -6.642 -17.145 7.872 1.00 87.31 268 HIS A C 1
ATOM 2166 O O . HIS A 1 268 ? -6.571 -16.668 6.740 1.00 87.31 268 HIS A O 1
ATOM 2172 N N . GLU A 1 269 ? -5.961 -18.230 8.239 1.00 78.69 269 GLU A N 1
ATOM 2173 C CA . GLU A 1 269 ? -4.882 -18.831 7.438 1.00 78.69 269 GLU A CA 1
ATOM 2174 C C . GLU A 1 269 ? -5.346 -19.456 6.117 1.00 78.69 269 GLU A C 1
ATOM 2176 O O . GLU A 1 269 ? -4.577 -19.519 5.163 1.00 78.69 269 GLU A O 1
ATOM 2181 N N . ASN A 1 270 ? -6.609 -19.880 6.030 1.00 72.12 270 ASN A N 1
ATOM 2182 C CA . ASN A 1 270 ? -7.130 -20.639 4.885 1.00 72.12 270 ASN A CA 1
ATOM 2183 C C . ASN A 1 270 ? -7.345 -19.802 3.607 1.00 72.12 270 ASN A C 1
ATOM 2185 O O . ASN A 1 270 ? -7.842 -20.329 2.611 1.00 72.12 270 ASN A O 1
ATOM 2189 N N . GLY A 1 271 ? -6.976 -18.518 3.626 1.00 72.44 271 GLY A N 1
ATOM 2190 C CA . GLY A 1 271 ? -6.972 -17.653 2.449 1.00 72.44 271 GLY A CA 1
ATOM 2191 C C . GLY A 1 271 ? -8.353 -17.427 1.830 1.00 72.44 271 GLY A C 1
ATOM 2192 O O . GLY A 1 271 ? -9.399 -17.586 2.471 1.00 72.44 271 GLY A O 1
ATOM 2193 N N . ALA A 1 272 ? -8.359 -17.000 0.566 1.00 73.12 272 ALA A N 1
ATOM 2194 C CA . ALA A 1 272 ? -9.594 -16.787 -0.180 1.00 73.12 272 ALA A CA 1
ATOM 2195 C C . ALA A 1 272 ? -10.074 -18.089 -0.835 1.00 73.12 272 ALA A C 1
ATOM 2197 O O . ALA A 1 272 ? -9.288 -18.873 -1.364 1.00 73.12 272 ALA A O 1
ATOM 2198 N N . LEU A 1 273 ? -11.395 -18.273 -0.926 1.00 78.12 273 LEU A N 1
ATOM 2199 C CA . LEU A 1 273 ? -11.980 -19.427 -1.615 1.00 78.12 273 LEU A CA 1
ATOM 2200 C C . LEU A 1 273 ? -11.478 -19.543 -3.069 1.00 78.12 273 LEU A C 1
ATOM 2202 O O . LEU A 1 273 ? -11.257 -20.642 -3.559 1.00 78.12 273 LEU A O 1
ATOM 2206 N N . GLN A 1 274 ? -11.233 -18.417 -3.743 1.00 72.38 274 GLN A N 1
ATOM 2207 C CA 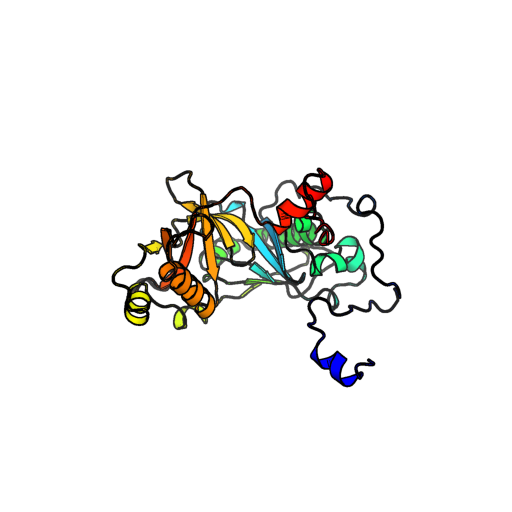. GLN A 1 274 ? -10.666 -18.391 -5.095 1.00 72.38 274 GLN A CA 1
ATOM 2208 C C . GLN A 1 274 ? -9.298 -19.090 -5.200 1.00 72.38 274 GLN A C 1
ATOM 2210 O O . GLN A 1 274 ? -8.999 -19.654 -6.249 1.00 72.38 274 GLN A O 1
ATOM 2215 N N . GLU A 1 275 ? -8.490 -19.072 -4.140 1.00 68.19 275 GLU A N 1
ATOM 2216 C CA . GLU A 1 275 ? -7.172 -19.720 -4.084 1.00 68.19 275 GLU A CA 1
ATOM 2217 C C . GLU A 1 275 ? -7.302 -21.203 -3.713 1.00 68.19 275 GLU A C 1
ATOM 2219 O O . GLU A 1 275 ? -6.625 -22.057 -4.287 1.00 68.19 275 GLU A O 1
ATOM 2224 N N . ALA A 1 276 ? -8.229 -21.521 -2.804 1.00 73.75 276 ALA A N 1
ATOM 2225 C CA . ALA A 1 276 ? -8.486 -22.889 -2.365 1.00 73.75 276 ALA A CA 1
ATOM 2226 C C . ALA A 1 276 ? -9.181 -23.743 -3.443 1.00 73.75 276 ALA A C 1
ATOM 2228 O O . ALA A 1 276 ? -8.872 -24.924 -3.599 1.00 73.75 276 ALA A O 1
ATOM 2229 N N . LEU A 1 277 ? -10.106 -23.168 -4.222 1.00 77.88 277 LEU A N 1
ATOM 2230 C CA . LEU A 1 277 ? -10.912 -23.914 -5.199 1.00 77.88 277 LEU A CA 1
ATOM 2231 C C . LEU A 1 277 ? -10.068 -24.622 -6.280 1.00 77.88 277 LEU A C 1
ATOM 2233 O O . LEU A 1 277 ? -10.326 -25.799 -6.534 1.00 77.88 277 LEU A O 1
ATOM 2237 N N . PRO A 1 278 ? -9.065 -23.992 -6.925 1.00 74.44 278 PRO A N 1
ATOM 2238 C CA . PRO A 1 278 ? -8.190 -24.690 -7.863 1.00 74.44 278 PRO A CA 1
ATOM 2239 C C . PRO A 1 278 ? -7.455 -25.876 -7.231 1.00 74.44 278 PRO A C 1
ATOM 2241 O O . PRO A 1 278 ? -7.380 -26.934 -7.853 1.00 74.44 278 PRO A O 1
ATOM 2244 N N . GLN A 1 279 ? -6.965 -25.735 -5.994 1.00 69.44 279 GLN A N 1
ATOM 2245 C CA . GLN A 1 279 ? -6.261 -26.813 -5.290 1.00 69.44 279 GLN A CA 1
ATOM 2246 C C . GLN A 1 279 ? -7.199 -27.979 -4.973 1.00 69.44 279 GLN A C 1
ATOM 2248 O O . GLN A 1 279 ? -6.907 -29.117 -5.336 1.00 69.44 279 GLN A O 1
ATOM 2253 N N . LEU A 1 280 ? -8.374 -27.685 -4.412 1.00 75.44 280 LEU A N 1
ATOM 2254 C CA . LEU A 1 280 ? -9.414 -28.678 -4.131 1.00 75.44 280 LEU A CA 1
ATOM 2255 C C . LEU A 1 280 ? -9.900 -29.377 -5.412 1.00 75.44 280 LEU A C 1
ATOM 2257 O O . LEU A 1 280 ? -10.257 -30.556 -5.392 1.00 75.44 280 LEU A O 1
ATOM 2261 N N . ARG A 1 281 ? -9.894 -28.675 -6.555 1.00 76.62 281 ARG A N 1
ATOM 2262 C CA . ARG A 1 281 ? -10.202 -29.263 -7.866 1.00 76.62 281 ARG A CA 1
ATOM 2263 C C . ARG A 1 281 ? -9.103 -30.215 -8.327 1.00 76.62 281 ARG A C 1
ATOM 2265 O O . ARG A 1 281 ? -9.430 -31.304 -8.790 1.00 76.62 281 ARG A O 1
ATOM 2272 N N . LEU A 1 282 ? -7.834 -29.824 -8.208 1.00 75.12 282 LEU A N 1
ATOM 2273 C CA . LEU A 1 282 ? -6.690 -30.678 -8.553 1.00 75.12 282 LEU A CA 1
ATOM 2274 C C . LEU A 1 282 ? -6.619 -31.927 -7.663 1.00 75.12 282 LEU A C 1
ATOM 2276 O O . LEU A 1 282 ? -6.256 -32.997 -8.141 1.00 75.12 282 LEU A O 1
ATOM 2280 N N . GLN A 1 283 ? -7.026 -31.804 -6.399 1.00 81.50 283 GLN A N 1
ATOM 2281 C CA . GLN A 1 283 ? -7.103 -32.903 -5.431 1.00 81.50 283 GLN A CA 1
ATOM 2282 C C . GLN A 1 283 ? -8.361 -33.778 -5.597 1.00 81.50 283 GLN A C 1
ATOM 2284 O O . GLN A 1 283 ? -8.490 -34.803 -4.934 1.00 81.50 283 GLN A O 1
ATOM 2289 N N . GLY A 1 284 ? -9.291 -33.413 -6.490 1.00 77.06 284 GLY A N 1
ATOM 2290 C CA . GLY A 1 284 ? -10.528 -34.167 -6.727 1.00 77.06 284 GLY A CA 1
ATOM 2291 C C . GLY A 1 284 ? -11.565 -34.067 -5.599 1.00 77.06 284 GLY A C 1
ATOM 2292 O O . GLY A 1 284 ? -12.525 -34.838 -5.572 1.00 77.06 284 GLY A O 1
ATOM 2293 N N . GLU A 1 285 ? -11.402 -33.119 -4.677 1.00 79.25 285 GLU A N 1
ATOM 2294 C CA . GLU A 1 285 ? -12.276 -32.927 -3.512 1.00 79.25 285 GLU A CA 1
ATOM 2295 C C . GLU A 1 285 ? -13.486 -32.031 -3.817 1.00 79.25 285 GLU A C 1
ATOM 2297 O O . GLU A 1 285 ? -14.492 -32.049 -3.103 1.00 79.25 285 GLU A O 1
ATOM 2302 N N . LEU A 1 286 ? -13.439 -31.293 -4.929 1.00 75.56 286 LEU A N 1
ATOM 2303 C CA . LEU A 1 286 ? -14.557 -30.500 -5.434 1.00 75.56 286 LEU A CA 1
ATOM 2304 C C . LEU A 1 286 ? -15.615 -31.396 -6.091 1.00 75.56 286 LEU A C 1
ATOM 2306 O O . LEU A 1 286 ? -15.575 -31.689 -7.288 1.00 75.56 286 LEU A O 1
ATOM 2310 N N . LYS A 1 287 ? -16.606 -31.811 -5.302 1.00 68.94 287 LYS A N 1
ATOM 2311 C CA . LYS A 1 287 ? -17.806 -32.478 -5.817 1.00 68.94 287 LYS A CA 1
ATOM 2312 C C . LYS A 1 287 ? -18.831 -31.425 -6.223 1.00 68.94 287 LYS A C 1
ATOM 2314 O O . LYS A 1 287 ? -19.388 -30.732 -5.376 1.00 68.94 287 LYS A O 1
ATOM 2319 N N . LEU A 1 288 ? -19.110 -31.319 -7.521 1.00 58.25 288 LEU A N 1
ATOM 2320 C CA . LEU A 1 288 ? -20.321 -30.641 -7.980 1.00 58.25 288 LEU A CA 1
ATOM 2321 C C . LEU A 1 288 ? -21.514 -31.400 -7.395 1.00 58.25 288 LEU A C 1
ATOM 2323 O O . LEU A 1 288 ? -21.640 -32.606 -7.616 1.00 58.25 288 LEU A O 1
ATOM 2327 N N . CYS A 1 289 ? -22.386 -30.712 -6.656 1.00 47.88 289 CYS A N 1
ATOM 2328 C CA . CYS A 1 289 ? -23.703 -31.246 -6.337 1.00 47.88 289 CYS A CA 1
ATOM 2329 C C . CYS A 1 289 ? -24.445 -31.435 -7.661 1.00 47.88 289 CYS A C 1
ATOM 2331 O O . CYS A 1 289 ? -25.065 -30.507 -8.177 1.00 47.88 289 CYS A O 1
ATOM 2333 N N . ALA A 1 290 ? -24.335 -32.625 -8.248 1.00 50.38 290 ALA A N 1
ATOM 2334 C CA . ALA A 1 290 ? -25.203 -33.034 -9.329 1.00 50.38 290 ALA A CA 1
ATOM 2335 C C . ALA A 1 290 ? -26.617 -33.041 -8.748 1.00 50.38 290 ALA A C 1
ATOM 2337 O O . ALA A 1 290 ? -26.964 -33.911 -7.949 1.00 50.38 290 ALA A O 1
ATOM 2338 N N . GLY A 1 291 ? -27.409 -32.028 -9.098 1.00 45.75 291 GLY A N 1
ATOM 2339 C CA . GLY A 1 291 ? -28.849 -32.085 -8.925 1.00 45.75 291 GLY A CA 1
ATOM 2340 C C . GLY A 1 291 ? -29.329 -33.329 -9.658 1.00 45.75 291 GLY A C 1
ATOM 2341 O O . GLY A 1 291 ? -29.344 -33.357 -10.887 1.00 45.75 291 GLY A O 1
ATOM 2342 N N . GLY A 1 292 ? -29.637 -34.383 -8.904 1.00 43.47 292 GLY A N 1
ATOM 2343 C CA . GLY A 1 292 ? -30.325 -35.539 -9.452 1.00 43.47 292 GLY A CA 1
ATOM 2344 C C . GLY A 1 292 ? -31.634 -35.059 -10.081 1.00 43.47 292 GLY A C 1
ATOM 2345 O O . GLY A 1 292 ? -32.268 -34.154 -9.525 1.00 43.47 292 GLY A O 1
ATOM 2346 N N . PRO A 1 293 ? -32.036 -35.600 -11.243 1.00 47.38 293 PRO A N 1
ATOM 2347 C CA . PRO A 1 293 ? -33.332 -35.262 -11.807 1.00 47.38 293 PRO A CA 1
ATOM 2348 C C . PRO A 1 293 ? -34.419 -35.577 -10.769 1.00 47.38 293 PRO A C 1
ATOM 2350 O O . PRO A 1 293 ? -34.281 -36.561 -10.034 1.00 47.38 293 PRO A O 1
ATOM 2353 N N . PRO A 1 294 ? -35.483 -34.759 -10.679 1.00 47.75 294 PRO A N 1
ATOM 2354 C CA . PRO A 1 294 ? -36.593 -35.053 -9.790 1.00 47.75 294 PRO A CA 1
ATOM 2355 C C . PRO A 1 294 ? -37.158 -36.416 -10.188 1.00 47.75 294 PRO A C 1
ATOM 2357 O O . PRO A 1 294 ? -37.646 -36.596 -11.303 1.00 47.75 294 PRO A O 1
ATOM 2360 N N . THR A 1 295 ? -37.040 -37.392 -9.293 1.00 48.84 295 THR A N 1
ATOM 2361 C CA . THR A 1 295 ? -37.729 -38.671 -9.424 1.00 48.84 295 THR A CA 1
ATOM 2362 C C . THR A 1 295 ? -39.215 -38.399 -9.235 1.00 48.84 295 THR A C 1
ATOM 2364 O O . THR A 1 295 ? -39.656 -38.123 -8.119 1.00 48.84 295 THR A O 1
ATOM 2367 N N . SER A 1 296 ? -39.939 -38.391 -10.352 1.00 54.84 296 SER A N 1
ATOM 2368 C CA . SER A 1 296 ? -41.398 -38.498 -10.431 1.00 54.84 296 SER A CA 1
ATOM 2369 C C . SER A 1 296 ? -41.885 -39.847 -9.927 1.00 54.84 296 SER A C 1
ATOM 2371 O O . SER A 1 296 ? -41.220 -40.844 -10.297 1.00 54.84 296 SER A O 1
#

pLDDT: mean 81.08, std 20.25, range [28.12, 97.56]

Foldseek 3Di:
DDDDPVVVVVPDPCLPDDPPPPPDPDDDDPDDPVPQQPQDPADPDQLKDWFFAEQLFKTQMDRNVDPQDFPLLEIEGEDQLVQADPVCCRQQVNVVSRVTGGNCNSRGNVRNLQSVLCVLQCVVDPCNVVVVVPAHRNKYWYWHYRDPHSNPTYIDIGGLVCLVVQFDAPVRLCVVLVPPDDAAEDESRQWGFPGARGSQWTWTDGHPDPFIKIKGFDSHCPVQSVVLSVQVPDDDDPPDFHHFNYFYWYDPDPPDHTTGGITIGHDDPPDDPVVVVVVCVVVVVDDDPPPDPPDD

Sequence (296 aa):
MNISNNLRQHYVFPAAGFIAFPDIGDYLTYEDPAEQMKSTPPAPNANWRIDGAAFGVYYWVTPVSMHPLPPMNIHLKIPDQTAWPRELWVPLSARDSVHMSDERIKSLGITEHLTRALNAWWERDPEARETYKKLPFGSYISCSEIKVNPEDMDFYYLPNEDLDELLLTAKELQSMWGFDQIPDSVPIEQPHCERHIQASVGLVTLAGTQEQYVFKGRSRPNALYNEIKMLLSIDRHPNIIERPVKLVTIQLDATSEARVCGFLLPYHENGALQEALPQLRLQGELKLCAGGPPTS

Secondary structure (DSSP, 8-state):
----HHHHHHH--GGG-----TT---------TTTT---PPPPTT-SEEEEEEETTTEEEEEEGGG-S------EEE---GGGS-GGGTTTTTHHHHTT--SGGGGGSHHHHHHHHHHHHHHHH-TTHHHHHHTPPTT-EEEES---SSGGG--EEEE--TTHHHH--BHHHHHHHHT-S--PPEEETTSEEEEEEEETTEEEEEETT---EEEEEE-SSHHHHHHHHHHHHHSPP-TTSPPPPSEEEEE-SSTTSPPEEEEEEEE--TT--HHHHHHHHHHTT------------